Protein AF-A0A0C9XJN8-F1 (afdb_monomer_lite)

InterPro domains:
  IPR016903 Nucleolar complex-associated p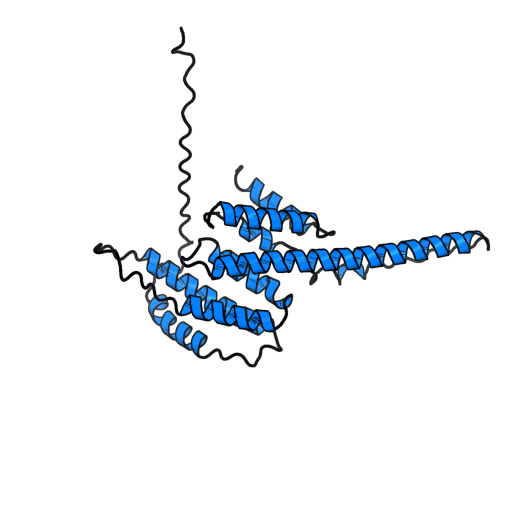rotein 3 [PTHR14428] (3-234)

pLDDT: mean 72.17, std 17.07, range [35.62, 90.81]

Organism: NCBI:txid765257

Secondary structure (DSSP, 8-state):
--TTHHHHHHHHHHHS-SSSHHHHHHHHHHHHHHHHTTT---SGGGGGGG---SSSHHHHHS------------TTHHHHHHHHHHHHHHHHHHHHHHHHHHHHHHHHHHHHHHHHHHT-SS--TTHHHHHHHHHHHGGGS-HHHHHHHHHHHHHHHH------SS-------HHHHHHHHHHHHHHHHHHHHHHHH-TT-TT---HHHHHHHHHHHHHHHT-GGGGSPP-----------PPPPGGG--

Foldseek 3Di:
DVPVVVLVVLLVQQLPDPQLPSVLVLLVVVLVVCVVVVLQDPDSLLSNLNHPQDPPVVVVVPPPDDDDDDDDDDPVVVVVVVVVVVVVVVVVVVSVVSSNVSSVSSVVSLVVSLVCQLPDPDNHPCVLSSLVSCLSCVLVDDPVVLVVLLVSLLVLLPPDPPPPDDDPDPPPPVLVVLVSLVSNVSSLVSNVSSCVSDVPNVPDDCPSSVVSVVVSVVVVVPDPCNPPDRDPPDDPPPPPPDPDDPPVVD

Sequence (250 aa):
MSSDLCPNTLISIPRNDLTGIPSLEIVQLLNRMIEERHFQVHEVLTCLLHLQLKSESDVRASDTRVDRAEKPKSHSQGKAANRQKEIREAEAEVEKEERTRTHTETLKLLFVLYFRILNNPHPTPLLPAALRGISKFAHLVGVDFFKDLMQVLRGLIVRESTDEDDHESPDWDTAGIVADILIRLLCVVTAFELLLGQGEASNIDLSDFVNHLYAIILPISLMPQINDPPPTKFTSNHQISKPESIADML

Radius of gyration: 25.68 Å; chains: 1; bounding box: 66×39×87 Å

Structure (mmCIF, N/CA/C/O backbone):
data_AF-A0A0C9XJN8-F1
#
_entry.id   AF-A0A0C9XJN8-F1
#
loop_
_atom_site.group_PDB
_atom_site.id
_atom_site.type_symbol
_atom_site.label_atom_id
_atom_site.label_alt_id
_atom_site.label_comp_id
_atom_site.label_asym_id
_atom_site.label_entity_id
_atom_site.label_seq_id
_atom_site.pdbx_PDB_ins_code
_atom_site.Cartn_x
_atom_site.Cartn_y
_atom_site.Cartn_z
_atom_site.occupancy
_atom_site.B_iso_or_equiv
_atom_site.auth_seq_id
_atom_site.auth_comp_id
_atom_site.auth_asym_id
_atom_site.auth_atom_id
_atom_site.pdbx_PDB_model_num
ATOM 1 N N . MET A 1 1 ? -12.460 24.109 -10.620 1.00 38.97 1 MET A N 1
ATOM 2 C CA . MET A 1 1 ? -12.755 24.391 -9.196 1.00 38.97 1 MET A CA 1
ATOM 3 C C . MET A 1 1 ? -13.641 23.337 -8.529 1.00 38.97 1 MET A C 1
ATOM 5 O O . MET A 1 1 ? -13.480 23.135 -7.339 1.00 38.97 1 MET A O 1
ATOM 9 N N . SER A 1 2 ? -14.515 22.617 -9.247 1.00 45.12 2 SER A N 1
ATOM 10 C CA . SER A 1 2 ? -15.330 21.535 -8.649 1.00 45.12 2 SER A CA 1
ATOM 11 C C . SER A 1 2 ? -14.616 20.176 -8.532 1.00 45.12 2 SER A C 1
ATOM 13 O O . SER A 1 2 ? -15.045 19.336 -7.747 1.00 45.12 2 SER A O 1
ATOM 15 N N . SER A 1 3 ? -13.531 19.954 -9.289 1.00 58.22 3 SER A N 1
ATOM 16 C CA . SER A 1 3 ? -12.836 18.654 -9.340 1.00 58.22 3 SER A CA 1
ATOM 17 C C . SER A 1 3 ? -12.068 18.326 -8.057 1.00 58.22 3 SER A C 1
ATOM 19 O O . SER A 1 3 ? -12.026 17.167 -7.667 1.00 58.22 3 SER A O 1
ATOM 21 N N . ASP A 1 4 ? -11.521 19.334 -7.368 1.00 60.84 4 ASP A N 1
ATOM 22 C CA . ASP A 1 4 ? -10.695 19.132 -6.166 1.00 60.84 4 ASP A CA 1
ATOM 23 C C . ASP A 1 4 ? -11.534 18.958 -4.894 1.00 60.84 4 ASP A C 1
ATOM 25 O O . ASP A 1 4 ? -11.040 18.498 -3.867 1.00 60.84 4 ASP A O 1
ATOM 29 N N . LEU A 1 5 ? -12.822 19.312 -4.934 1.00 68.50 5 LEU A N 1
ATOM 30 C CA . LEU A 1 5 ? -13.696 19.225 -3.766 1.00 68.50 5 LEU A CA 1
ATOM 31 C C . LEU A 1 5 ? -13.970 17.762 -3.387 1.00 68.50 5 LEU A C 1
ATOM 33 O O . LEU A 1 5 ? -13.891 17.404 -2.217 1.00 68.50 5 LEU A O 1
ATOM 37 N N . CYS A 1 6 ? -14.211 16.907 -4.384 1.00 68.94 6 CYS A N 1
ATOM 38 C CA . CYS A 1 6 ? -14.502 15.486 -4.191 1.00 68.94 6 CYS A CA 1
ATOM 39 C C . CYS A 1 6 ? -13.348 14.703 -3.525 1.00 68.94 6 CYS A C 1
ATOM 41 O O . CYS A 1 6 ? -13.601 14.062 -2.503 1.00 68.94 6 CYS A O 1
ATOM 43 N N . PRO A 1 7 ? -12.090 14.756 -4.016 1.00 71.44 7 PRO A N 1
ATOM 44 C CA . PRO A 1 7 ? -10.976 14.075 -3.361 1.00 71.44 7 PRO A CA 1
ATOM 45 C C . PRO A 1 7 ? -10.697 14.647 -1.968 1.00 71.44 7 PRO A C 1
ATOM 47 O O . PRO A 1 7 ? -10.453 13.881 -1.043 1.00 71.44 7 PRO A O 1
ATOM 50 N N . ASN A 1 8 ? -10.824 15.961 -1.758 1.00 75.50 8 ASN A N 1
ATOM 51 C CA . ASN A 1 8 ? -10.638 16.552 -0.428 1.00 75.50 8 ASN A CA 1
ATOM 52 C C . ASN A 1 8 ? -11.696 16.086 0.587 1.00 75.50 8 ASN A C 1
ATOM 54 O O . ASN A 1 8 ? -11.361 15.834 1.746 1.00 75.50 8 ASN A O 1
ATOM 58 N N . THR A 1 9 ? -12.955 15.925 0.169 1.00 79.00 9 THR A N 1
ATOM 59 C CA . THR A 1 9 ? -13.998 15.324 1.014 1.00 79.00 9 THR A CA 1
ATOM 60 C C . THR A 1 9 ? -13.727 13.841 1.267 1.00 79.00 9 THR A C 1
ATOM 62 O O . THR A 1 9 ? -13.861 13.380 2.396 1.00 79.00 9 THR A O 1
ATOM 65 N N . LEU A 1 10 ? -13.284 13.093 0.255 1.00 78.75 10 LEU A N 1
ATOM 66 C CA . LEU A 1 10 ? -12.955 11.676 0.416 1.00 78.75 10 LEU A CA 1
ATOM 67 C C . LEU A 1 10 ? -11.747 11.455 1.343 1.00 78.75 10 LEU A C 1
ATOM 69 O O . LEU A 1 10 ? -11.682 10.444 2.030 1.00 78.75 10 LEU A O 1
ATOM 73 N N . ILE A 1 11 ? -10.821 12.415 1.408 1.00 82.25 11 ILE A N 1
ATOM 74 C CA . ILE A 1 11 ? -9.675 12.422 2.327 1.00 82.25 11 ILE A CA 1
ATOM 75 C C . ILE A 1 11 ? -10.088 12.793 3.759 1.00 82.25 11 ILE A C 1
ATOM 77 O O . ILE A 1 11 ? -9.501 12.290 4.720 1.00 82.25 11 ILE A O 1
ATOM 81 N N . SER A 1 12 ? -11.068 13.683 3.941 1.00 80.25 12 SER A N 1
ATOM 82 C CA . SER A 1 12 ? -11.441 14.174 5.274 1.00 80.25 12 SER A CA 1
ATOM 83 C C . SER A 1 12 ? -12.172 13.130 6.122 1.00 80.25 12 SER A C 1
ATOM 85 O O . SER A 1 12 ? -12.040 13.155 7.346 1.00 80.25 12 SER A O 1
ATOM 87 N N . ILE A 1 13 ? -12.883 12.193 5.489 1.00 81.25 13 ILE A N 1
ATOM 88 C CA . ILE A 1 13 ? -13.596 11.103 6.169 1.00 81.25 13 ILE A CA 1
ATOM 89 C C . ILE A 1 13 ? -12.622 10.169 6.920 1.00 81.25 13 ILE A C 1
ATOM 91 O O . ILE A 1 13 ? -12.707 10.116 8.147 1.00 81.25 13 ILE A O 1
ATOM 95 N N . PRO A 1 14 ? -11.645 9.504 6.266 1.00 77.75 14 PRO A N 1
ATOM 96 C CA . PRO A 1 14 ? -10.699 8.619 6.949 1.00 77.75 14 PRO A CA 1
ATOM 97 C C . PRO A 1 14 ? -9.755 9.358 7.911 1.00 77.75 14 PRO A C 1
ATOM 99 O O . PRO A 1 14 ? -9.239 8.748 8.843 1.00 77.75 14 PRO A O 1
ATOM 102 N N . ARG A 1 15 ? -9.541 10.673 7.736 1.00 80.06 15 ARG A N 1
ATOM 103 C CA . ARG A 1 15 ? -8.762 11.488 8.689 1.00 80.06 15 ARG A CA 1
ATOM 104 C C . ARG A 1 15 ? -9.459 11.700 10.027 1.00 80.06 15 ARG A C 1
ATOM 106 O O . ARG A 1 15 ? -8.780 11.888 11.028 1.00 80.06 15 ARG A O 1
ATOM 113 N N . ASN A 1 16 ? -10.784 11.748 10.042 1.00 78.88 16 ASN A N 1
ATOM 114 C CA . ASN A 1 16 ? -11.554 12.046 11.249 1.00 78.88 16 ASN A CA 1
ATOM 115 C C . ASN A 1 16 ? -12.232 10.798 11.828 1.00 78.88 16 ASN A C 1
ATOM 117 O O . ASN A 1 16 ? -13.010 10.904 12.775 1.00 78.88 16 ASN A O 1
ATOM 121 N N . ASP A 1 17 ? -11.958 9.623 11.260 1.00 79.75 17 ASP A N 1
ATOM 122 C CA . ASP A 1 17 ? -12.597 8.383 11.666 1.00 79.75 17 ASP A CA 1
ATOM 123 C C . ASP A 1 17 ? -11.974 7.816 12.949 1.00 79.75 17 ASP A C 1
ATOM 125 O O . ASP A 1 17 ? -10.883 7.245 12.963 1.00 79.75 17 ASP A O 1
ATOM 129 N N . LEU A 1 18 ? -12.710 7.970 14.050 1.00 70.19 18 LEU A N 1
ATOM 130 C CA . LEU A 1 18 ? -12.353 7.427 15.360 1.00 70.19 18 LEU A CA 1
ATOM 131 C C . LEU A 1 18 ? -12.801 5.969 15.542 1.00 70.19 18 LEU A C 1
ATOM 133 O O . LEU A 1 18 ? -12.270 5.283 16.413 1.00 70.19 18 LEU A O 1
ATOM 137 N N . THR A 1 19 ? -13.755 5.500 14.738 1.00 75.56 19 THR A N 1
ATOM 138 C CA . THR A 1 19 ? -14.408 4.186 14.883 1.00 75.56 19 THR A CA 1
ATO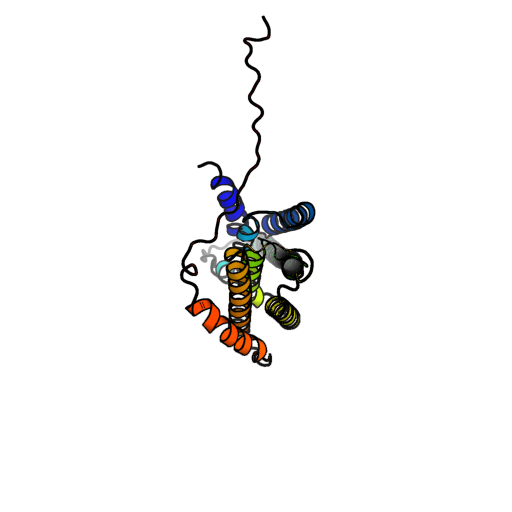M 139 C C . THR A 1 19 ? -13.783 3.116 13.989 1.00 75.56 19 THR A C 1
ATOM 141 O O . THR A 1 19 ? -13.745 1.943 14.349 1.00 75.56 19 THR A O 1
ATOM 144 N N . GLY A 1 20 ? -13.261 3.519 12.829 1.00 80.94 20 GLY A N 1
ATOM 145 C CA . GLY A 1 20 ? -12.705 2.644 11.798 1.00 80.94 20 GLY A CA 1
ATOM 146 C C . GLY A 1 20 ? -13.740 2.083 10.815 1.00 80.94 20 GLY A C 1
ATOM 147 O O . GLY A 1 20 ? -13.341 1.495 9.810 1.00 80.94 20 GLY A O 1
ATOM 148 N N . ILE A 1 21 ? -15.044 2.253 11.073 1.00 84.25 21 ILE A N 1
ATOM 149 C CA . ILE A 1 21 ? -16.129 1.697 10.245 1.00 84.25 21 ILE A CA 1
ATOM 150 C C . ILE A 1 21 ? -16.247 2.445 8.901 1.00 84.25 21 ILE A C 1
ATOM 152 O O . ILE A 1 21 ? -16.131 1.787 7.866 1.00 84.25 21 ILE A O 1
ATOM 156 N N . PRO A 1 22 ? -16.373 3.792 8.860 1.00 86.19 22 PRO A N 1
ATOM 157 C CA . PRO A 1 22 ? -16.336 4.542 7.601 1.00 86.19 22 PRO A CA 1
ATOM 158 C C . PRO A 1 22 ? -15.079 4.261 6.772 1.00 86.19 22 PRO A C 1
ATOM 160 O O . PRO A 1 22 ? -15.143 4.138 5.551 1.00 86.19 22 PRO A O 1
ATOM 163 N N . SER A 1 23 ? -13.926 4.132 7.434 1.00 87.69 23 SER A N 1
ATOM 164 C CA . SER A 1 23 ? -12.663 3.795 6.776 1.00 87.69 23 SER A CA 1
ATOM 165 C C . SER A 1 23 ? -12.699 2.418 6.114 1.00 87.69 23 SER A C 1
ATOM 167 O O . SER A 1 23 ? -12.215 2.274 4.991 1.00 87.69 23 SER A O 1
ATOM 169 N N . LEU A 1 24 ? -13.279 1.417 6.785 1.00 88.50 24 LEU A N 1
ATOM 170 C CA . LEU A 1 24 ? -13.438 0.070 6.238 1.00 88.50 24 LEU A CA 1
ATOM 171 C C . LEU A 1 24 ? -14.355 0.075 5.008 1.00 88.50 24 LEU A C 1
ATOM 173 O O . LEU A 1 24 ? -13.993 -0.501 3.983 1.00 88.50 24 LEU A O 1
ATOM 177 N N . GLU A 1 25 ? -15.497 0.761 5.075 1.00 88.88 25 GLU A N 1
ATOM 178 C CA . GLU A 1 25 ? -16.437 0.861 3.949 1.00 88.88 25 GLU A CA 1
ATOM 179 C C . GLU A 1 25 ? -15.804 1.543 2.731 1.00 88.88 25 GLU A C 1
ATOM 181 O O . GLU A 1 25 ? -15.942 1.062 1.604 1.00 88.88 25 GLU A O 1
ATOM 186 N N . ILE A 1 26 ? -15.048 2.627 2.948 1.00 88.25 26 ILE A N 1
ATOM 187 C CA . ILE A 1 26 ? -14.305 3.305 1.878 1.00 88.25 26 ILE A CA 1
ATOM 188 C C . ILE A 1 26 ? -13.306 2.341 1.238 1.00 88.25 26 ILE A C 1
ATOM 190 O O . ILE A 1 26 ? -13.258 2.233 0.015 1.00 88.25 26 ILE A O 1
ATOM 194 N N . VAL A 1 27 ? -12.522 1.618 2.037 1.00 90.69 27 VAL A N 1
ATOM 195 C CA . VAL A 1 27 ? -11.520 0.672 1.522 1.00 90.69 27 VAL A CA 1
ATOM 196 C C . VAL A 1 27 ? -12.185 -0.459 0.734 1.00 90.69 27 VAL A C 1
ATOM 198 O O . VAL A 1 27 ? -11.724 -0.790 -0.356 1.00 90.69 27 VAL A O 1
ATOM 201 N N . GLN A 1 28 ? -13.300 -1.008 1.221 1.00 90.69 28 GLN A N 1
ATOM 202 C CA . GLN A 1 28 ? -14.073 -2.029 0.506 1.00 90.69 28 GLN A CA 1
ATOM 203 C C . GLN A 1 28 ? -14.610 -1.513 -0.835 1.00 90.69 28 GLN A C 1
ATOM 205 O O . GLN A 1 28 ? -14.477 -2.189 -1.860 1.00 90.69 28 GLN A O 1
ATOM 210 N N . LEU A 1 29 ? -15.181 -0.306 -0.848 1.00 89.88 29 LEU A N 1
ATOM 211 C CA . LEU A 1 29 ? -15.700 0.318 -2.062 1.00 89.88 29 LEU A CA 1
ATOM 212 C C . LEU A 1 29 ? -14.583 0.585 -3.076 1.00 89.88 29 LEU A C 1
ATOM 214 O O . LEU A 1 29 ? -14.751 0.306 -4.263 1.00 89.88 29 LEU A O 1
ATOM 218 N N . LEU A 1 30 ? -13.437 1.091 -2.617 1.00 88.06 30 LEU A N 1
ATOM 219 C CA . LEU A 1 30 ? -12.288 1.358 -3.476 1.00 88.06 30 LEU A CA 1
ATOM 220 C C . LEU A 1 30 ? -11.694 0.073 -4.046 1.00 88.06 30 LEU A C 1
ATOM 222 O O . LEU A 1 30 ? -11.427 0.035 -5.245 1.00 88.06 30 LEU A O 1
ATOM 226 N N . ASN A 1 31 ? -11.561 -0.984 -3.241 1.00 89.06 31 ASN A N 1
ATOM 227 C CA . ASN A 1 31 ? -11.122 -2.294 -3.723 1.00 89.06 31 ASN A CA 1
ATOM 228 C C . ASN A 1 31 ? -12.005 -2.774 -4.876 1.00 89.06 31 ASN A C 1
ATOM 230 O O . ASN A 1 31 ? -11.502 -3.075 -5.958 1.00 89.06 31 ASN A O 1
ATOM 234 N N . ARG A 1 32 ? -13.326 -2.752 -4.673 1.00 89.94 32 ARG A N 1
ATOM 235 C CA . ARG A 1 32 ? -14.296 -3.149 -5.695 1.00 89.94 32 ARG A CA 1
ATOM 236 C C . ARG A 1 32 ? -14.199 -2.281 -6.950 1.00 89.94 32 ARG A C 1
ATOM 238 O O . ARG A 1 32 ? -14.121 -2.807 -8.054 1.00 89.94 32 ARG A O 1
ATOM 245 N N . MET A 1 33 ? -14.164 -0.960 -6.791 1.00 88.56 33 MET A N 1
ATOM 246 C CA . MET A 1 33 ? -14.109 -0.021 -7.912 1.00 88.56 33 MET A CA 1
ATOM 247 C C . MET A 1 33 ? -12.830 -0.187 -8.743 1.00 88.56 33 MET A C 1
ATOM 249 O O . MET A 1 33 ? -12.879 -0.138 -9.969 1.00 88.56 33 MET A O 1
ATOM 253 N N . ILE A 1 34 ? -11.678 -0.366 -8.096 1.00 87.56 34 ILE A N 1
ATOM 254 C CA . ILE A 1 34 ? -10.390 -0.513 -8.785 1.00 87.56 34 ILE A CA 1
ATOM 255 C C . ILE A 1 34 ? -10.350 -1.822 -9.576 1.00 87.56 34 ILE A C 1
ATOM 257 O O . ILE A 1 34 ? -9.851 -1.834 -10.703 1.00 87.56 34 ILE A O 1
ATOM 261 N N . GLU A 1 35 ? -10.908 -2.896 -9.017 1.00 85.25 35 GLU A N 1
ATOM 262 C CA . GLU A 1 35 ? -11.047 -4.182 -9.702 1.00 85.25 35 GLU A CA 1
ATOM 263 C C . GLU A 1 35 ? -11.989 -4.084 -10.911 1.00 85.25 35 GLU A C 1
ATOM 265 O O . GLU A 1 35 ? -11.606 -4.466 -12.016 1.00 85.25 35 GLU A O 1
ATOM 270 N N . GLU A 1 36 ? -13.185 -3.513 -10.733 1.00 87.88 36 GLU A N 1
ATOM 271 C CA . GLU A 1 36 ? -14.188 -3.354 -11.800 1.00 87.88 36 GLU A CA 1
ATOM 272 C C . GLU A 1 36 ? -13.700 -2.454 -12.944 1.00 87.88 36 GLU A C 1
ATOM 274 O O . GLU A 1 36 ? -14.100 -2.620 -14.094 1.00 87.88 36 GLU A O 1
ATOM 279 N N . ARG A 1 37 ? -12.823 -1.493 -12.644 1.00 84.88 37 ARG A N 1
ATOM 280 C CA . ARG A 1 37 ? -12.241 -0.574 -13.632 1.00 84.88 37 ARG A CA 1
ATOM 281 C C . ARG A 1 37 ? -10.891 -1.040 -14.163 1.00 84.88 37 ARG A C 1
ATOM 283 O O . ARG A 1 37 ? -10.200 -0.246 -14.796 1.00 84.88 37 ARG A O 1
ATOM 290 N N . HIS A 1 38 ? -10.501 -2.289 -13.905 1.00 83.25 38 HIS A N 1
ATOM 291 C CA . HIS A 1 38 ? -9.239 -2.870 -14.367 1.00 83.25 38 HIS A CA 1
ATOM 292 C C . HIS A 1 38 ? -8.027 -1.968 -14.081 1.00 83.25 38 HIS A C 1
ATOM 294 O O . HIS A 1 38 ? -7.155 -1.790 -14.928 1.00 83.25 38 HIS A O 1
ATOM 300 N N . PHE A 1 39 ? -7.977 -1.369 -12.887 1.00 83.69 39 PHE A N 1
ATOM 301 C CA . PHE A 1 39 ? -6.895 -0.478 -12.447 1.00 83.69 39 PHE A CA 1
ATOM 302 C C . PHE A 1 39 ? -6.737 0.824 -13.261 1.00 83.69 39 PHE A C 1
ATOM 304 O O . PHE A 1 39 ? -5.781 1.570 -13.043 1.00 83.69 39 PHE A O 1
ATOM 311 N N . GLN A 1 40 ? -7.690 1.156 -14.141 1.00 79.50 40 GLN A N 1
ATOM 312 C CA . GLN A 1 40 ? -7.736 2.410 -14.904 1.00 79.50 40 GLN A CA 1
ATOM 313 C C . GLN A 1 40 ? -8.450 3.516 -14.116 1.00 79.50 40 GLN A C 1
ATOM 315 O O . GLN A 1 40 ? -9.484 4.051 -14.524 1.00 79.50 40 GLN A O 1
ATOM 320 N N . VAL A 1 41 ? -7.913 3.839 -12.941 1.00 78.69 41 VAL A N 1
ATOM 321 C CA . VAL A 1 41 ? -8.449 4.879 -12.055 1.00 78.69 41 VAL A CA 1
ATOM 322 C C . VAL A 1 41 ? -7.339 5.877 -11.732 1.00 78.69 41 VAL A C 1
ATOM 324 O O . VAL A 1 41 ? -6.193 5.484 -11.536 1.00 78.69 41 VAL A O 1
ATOM 327 N N . HIS A 1 42 ? -7.669 7.168 -11.674 1.00 69.94 42 HIS A N 1
ATOM 328 C CA . HIS A 1 42 ? -6.715 8.227 -11.340 1.00 69.94 42 HIS A CA 1
ATOM 329 C C . HIS A 1 42 ? -6.832 8.640 -9.867 1.00 69.94 42 HIS A C 1
ATOM 331 O O . HIS A 1 42 ? -7.935 8.905 -9.402 1.00 69.94 42 HIS A O 1
ATOM 337 N N . GLU A 1 43 ? -5.705 8.719 -9.152 1.00 68.00 43 GLU A N 1
ATOM 338 C CA . GLU A 1 43 ? -5.516 9.350 -7.824 1.00 68.00 43 GLU A CA 1
ATOM 339 C C . GLU A 1 43 ? -6.404 8.936 -6.639 1.00 68.00 43 GLU A C 1
ATOM 341 O O . GLU A 1 43 ? -6.143 9.366 -5.515 1.00 68.00 43 GLU A O 1
ATOM 346 N N . VAL A 1 44 ? -7.399 8.065 -6.805 1.00 76.44 44 VAL A N 1
ATOM 347 C CA . VAL A 1 44 ? -8.288 7.710 -5.685 1.00 76.44 44 VAL A CA 1
ATOM 348 C C . VAL A 1 44 ? -7.546 6.924 -4.591 1.00 76.44 44 VAL A C 1
ATOM 350 O O . VAL A 1 44 ? -7.867 7.055 -3.410 1.00 76.44 44 VAL A O 1
ATOM 353 N N . LEU A 1 45 ? -6.480 6.195 -4.951 1.00 80.94 45 LEU A N 1
ATOM 354 C CA . LEU A 1 45 ? -5.619 5.492 -3.990 1.00 80.94 45 LEU A CA 1
ATOM 355 C C . LEU A 1 45 ? -4.959 6.433 -2.973 1.00 80.94 45 LEU A C 1
ATOM 357 O O . LEU A 1 45 ? -4.708 6.027 -1.842 1.00 80.94 45 LEU A O 1
ATOM 361 N N . THR A 1 46 ? -4.697 7.690 -3.345 1.00 80.25 46 THR A N 1
ATOM 362 C CA . THR A 1 46 ? -4.056 8.680 -2.467 1.00 80.25 46 THR A CA 1
ATOM 363 C C . THR A 1 46 ? -4.896 8.941 -1.213 1.00 80.25 46 THR A C 1
ATOM 365 O O . THR A 1 46 ? -4.348 9.227 -0.151 1.00 80.25 46 THR A O 1
ATOM 368 N N . CYS A 1 47 ? -6.218 8.746 -1.284 1.00 82.44 47 CYS A N 1
ATOM 369 C CA . CYS A 1 47 ? -7.106 8.868 -0.128 1.00 82.44 47 CYS A CA 1
ATOM 370 C C . CYS A 1 47 ? -6.789 7.831 0.962 1.00 82.44 47 CYS A C 1
ATOM 372 O O . CYS A 1 47 ? -6.852 8.149 2.150 1.00 82.44 47 CYS A O 1
ATOM 374 N N . LEU A 1 48 ? -6.363 6.622 0.573 1.00 84.81 48 LEU A N 1
ATOM 375 C CA . LEU A 1 48 ? -5.984 5.555 1.506 1.00 84.81 48 LEU A CA 1
ATOM 376 C C . LEU A 1 48 ? -4.744 5.921 2.330 1.00 84.81 48 LEU A C 1
ATOM 378 O O . LEU A 1 48 ? -4.585 5.445 3.452 1.00 84.81 48 LEU A O 1
ATOM 382 N N . LEU A 1 49 ? -3.897 6.830 1.835 1.00 83.44 49 LEU A N 1
ATOM 383 C CA . LEU A 1 49 ? -2.748 7.334 2.587 1.00 83.44 49 LEU A CA 1
ATOM 384 C C . LEU A 1 49 ? -3.160 8.151 3.812 1.00 83.44 49 LEU A C 1
ATOM 386 O O . LEU A 1 49 ? -2.303 8.467 4.627 1.00 83.44 49 LEU A O 1
ATOM 390 N N . HIS A 1 50 ? -4.429 8.520 3.977 1.00 82.50 50 HIS A N 1
ATOM 391 C CA . HIS A 1 50 ? -4.893 9.329 5.103 1.00 82.50 50 HIS A CA 1
ATOM 392 C C . HIS A 1 50 ? -5.594 8.538 6.211 1.00 82.50 50 HIS A C 1
ATOM 394 O O . HIS A 1 50 ? -6.035 9.140 7.188 1.00 82.50 50 HIS A O 1
ATOM 400 N N . LEU A 1 51 ? -5.636 7.210 6.094 1.00 82.25 51 LEU A N 1
ATOM 401 C CA . LEU A 1 51 ? -6.142 6.323 7.137 1.00 82.25 51 LEU A CA 1
ATOM 402 C C . LEU A 1 51 ? -5.295 6.430 8.417 1.00 82.25 51 LEU A C 1
ATOM 404 O O . LEU A 1 51 ? -4.065 6.323 8.370 1.00 82.25 51 LEU A O 1
ATOM 408 N N . GLN A 1 52 ? -5.958 6.607 9.563 1.00 76.25 52 GLN A N 1
ATOM 409 C CA . GLN A 1 52 ? -5.336 6.611 10.892 1.00 76.25 52 GLN A CA 1
ATOM 410 C C . GLN A 1 52 ? -5.375 5.210 11.513 1.00 76.25 52 GLN A C 1
ATOM 412 O O . GLN A 1 52 ? -6.204 4.894 12.366 1.00 76.25 52 GLN A O 1
ATOM 417 N N . LEU A 1 53 ? -4.467 4.340 11.074 1.00 70.81 53 LEU A N 1
ATOM 418 C CA . LEU A 1 53 ? -4.376 2.969 11.573 1.00 70.81 53 LEU A CA 1
ATOM 419 C C . LEU A 1 53 ? -3.369 2.900 12.732 1.00 70.81 53 LEU A C 1
ATOM 421 O O . LEU A 1 53 ? -2.166 2.923 12.518 1.00 70.81 53 LEU A O 1
ATOM 425 N N . LYS A 1 54 ? -3.905 2.851 13.960 1.00 62.28 54 LYS A N 1
ATOM 426 C CA . LYS A 1 54 ? -3.329 2.426 15.261 1.00 62.28 54 LYS A CA 1
ATOM 427 C C . LYS A 1 54 ? -1.922 2.894 15.709 1.00 62.28 54 LYS A C 1
ATOM 429 O O . LYS A 1 54 ? -1.567 2.581 16.839 1.00 62.28 54 LYS A O 1
ATOM 434 N N . SER A 1 55 ? -1.157 3.683 14.955 1.00 50.94 55 SER A N 1
ATOM 435 C CA . SER A 1 55 ? 0.099 4.287 15.449 1.00 50.94 55 SER A CA 1
ATOM 436 C C . SER A 1 55 ? -0.079 5.674 16.088 1.00 50.94 55 SER A C 1
ATOM 438 O O . SER A 1 55 ? 0.792 6.116 16.828 1.00 50.94 55 SER A O 1
ATOM 440 N N . GLU A 1 56 ? -1.228 6.335 15.901 1.00 44.34 56 GLU A N 1
ATOM 441 C CA . GLU A 1 56 ? -1.493 7.687 16.441 1.00 44.34 56 GLU A CA 1
ATOM 442 C C . GLU A 1 56 ? -2.533 7.727 17.579 1.00 44.34 56 GLU A C 1
ATOM 444 O O . GLU A 1 56 ? -2.602 8.691 18.343 1.00 44.34 56 GLU A O 1
ATOM 449 N N . SER A 1 57 ? -3.367 6.691 17.717 1.00 44.53 57 SER A N 1
ATOM 450 C CA . SER A 1 57 ? -4.553 6.741 18.586 1.00 44.53 57 SER A CA 1
ATOM 451 C C . SER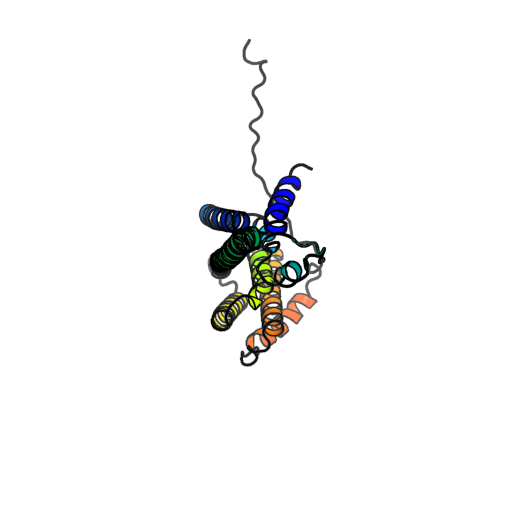 A 1 57 ? -4.311 6.322 20.038 1.00 44.53 57 SER A C 1
ATOM 453 O O . SER A 1 57 ? -5.097 6.701 20.903 1.00 44.53 57 SER A O 1
ATOM 455 N N . ASP A 1 58 ? -3.250 5.561 20.325 1.00 43.59 58 ASP A N 1
ATOM 456 C CA . ASP A 1 58 ? -2.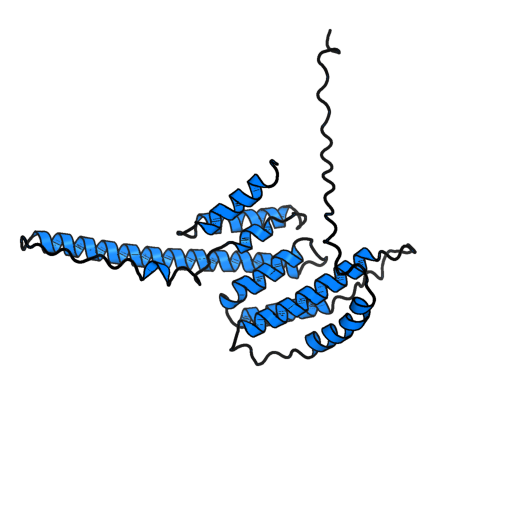970 5.094 21.696 1.00 43.59 58 ASP A CA 1
ATOM 457 C C . ASP A 1 58 ? -2.450 6.236 22.591 1.00 4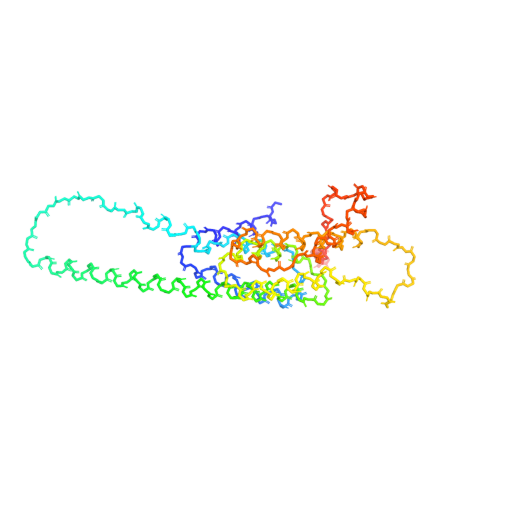3.59 58 ASP A C 1
ATOM 459 O O . ASP A 1 58 ? -2.680 6.255 23.797 1.00 43.59 58 ASP A O 1
ATOM 463 N N . VAL A 1 59 ? -1.848 7.267 21.983 1.00 42.69 59 VAL A N 1
ATOM 464 C CA . VAL A 1 59 ? -1.362 8.466 22.686 1.00 42.69 59 VAL A CA 1
ATOM 465 C C . VAL A 1 59 ? -2.515 9.389 23.099 1.00 42.69 59 VAL A C 1
ATOM 467 O O . VAL A 1 59 ? -2.460 10.015 24.151 1.00 42.69 59 VAL A O 1
ATOM 470 N N . ARG A 1 60 ? -3.602 9.460 22.317 1.00 42.41 60 ARG A N 1
ATOM 471 C CA . ARG A 1 60 ? -4.723 10.382 22.595 1.00 42.41 60 ARG A CA 1
ATOM 472 C C . ARG A 1 60 ? -5.776 9.834 23.555 1.00 42.41 60 ARG A C 1
ATOM 474 O O . ARG A 1 60 ? -6.457 10.624 24.201 1.00 42.41 60 ARG A O 1
ATOM 481 N N . ALA A 1 61 ? -5.913 8.515 23.678 1.00 39.19 61 ALA A N 1
ATOM 482 C CA . ALA A 1 61 ? -6.868 7.917 24.612 1.00 39.19 61 ALA A CA 1
ATOM 483 C C . ALA A 1 61 ? -6.388 7.964 26.078 1.00 39.19 61 ALA A C 1
ATOM 485 O O . ALA A 1 61 ? -7.202 7.840 26.993 1.00 39.19 61 ALA A O 1
ATOM 486 N N . SER A 1 62 ? -5.084 8.161 26.312 1.00 40.34 62 SER A N 1
ATOM 487 C CA . SER A 1 62 ? -4.494 8.077 27.653 1.00 40.34 62 SER A CA 1
ATOM 488 C C . SER A 1 62 ? -4.575 9.369 28.486 1.00 40.34 62 SER A C 1
ATOM 490 O O . SER A 1 62 ? -4.370 9.294 29.699 1.00 40.34 62 SER A O 1
ATOM 492 N N . ASP A 1 63 ? -4.890 10.531 27.895 1.00 40.19 63 ASP A N 1
ATOM 493 C CA . ASP A 1 63 ? -4.723 11.834 28.575 1.00 40.19 63 ASP A CA 1
ATOM 494 C C . ASP A 1 63 ? -6.004 12.537 29.050 1.00 40.19 63 ASP A C 1
ATOM 496 O O . ASP A 1 63 ? -5.925 13.525 29.779 1.00 40.19 63 ASP A O 1
ATOM 500 N N . THR A 1 64 ? -7.204 12.018 28.781 1.00 40.75 64 THR A N 1
ATOM 501 C CA . THR A 1 64 ? -8.422 12.529 29.444 1.00 40.75 64 THR A CA 1
ATOM 502 C C . THR A 1 64 ? -8.617 11.887 30.820 1.00 40.75 64 THR A C 1
ATOM 504 O O . THR A 1 64 ? -9.596 11.188 31.082 1.00 40.75 64 THR A O 1
ATOM 507 N N . ARG A 1 65 ? -7.663 12.127 31.730 1.00 41.03 65 ARG A N 1
ATOM 508 C CA . ARG A 1 65 ? -7.847 11.896 33.169 1.00 41.03 65 ARG A CA 1
ATOM 509 C C . ARG A 1 65 ? -8.851 12.917 33.700 1.00 41.03 65 ARG A C 1
ATOM 511 O O . ARG A 1 65 ? -8.604 14.116 33.701 1.00 41.03 65 ARG A O 1
ATOM 518 N N . VAL A 1 66 ? -9.998 12.410 34.136 1.00 42.72 66 VAL A N 1
ATOM 519 C CA . VAL A 1 66 ? -11.074 13.169 34.778 1.00 42.72 66 VAL A CA 1
ATOM 520 C C . VAL A 1 66 ? -10.551 13.808 36.067 1.00 42.72 66 VAL A C 1
ATOM 522 O O . VAL A 1 66 ? -10.149 13.097 36.991 1.00 42.72 66 VAL A O 1
ATOM 525 N N . ASP A 1 67 ? -10.577 15.141 36.123 1.00 40.94 67 ASP A N 1
ATOM 526 C CA . ASP A 1 67 ? -10.278 15.911 37.327 1.00 40.94 67 ASP A CA 1
ATOM 527 C C . ASP A 1 67 ? -11.260 15.561 38.454 1.00 40.94 67 ASP A C 1
ATOM 529 O O . ASP A 1 67 ? -12.485 15.521 38.297 1.00 40.94 67 ASP A O 1
ATOM 533 N N . ARG A 1 68 ? -10.681 15.263 39.615 1.00 46.78 68 ARG A N 1
ATOM 534 C CA . ARG A 1 68 ? -11.342 14.756 40.815 1.00 46.78 68 ARG A CA 1
ATOM 535 C C . ARG A 1 68 ? -12.071 15.890 41.539 1.00 46.78 68 ARG A C 1
ATOM 537 O O . ARG A 1 68 ? -11.444 16.673 42.244 1.00 46.78 68 ARG A O 1
ATOM 544 N N . ALA A 1 69 ? -13.399 15.926 41.447 1.00 42.53 69 ALA A N 1
ATOM 545 C CA . ALA A 1 69 ? -14.241 16.723 42.340 1.00 42.53 69 ALA A CA 1
ATOM 546 C C . ALA A 1 69 ? -14.936 15.808 43.363 1.00 42.53 69 ALA A C 1
ATOM 548 O O . ALA A 1 69 ? -15.862 15.064 43.045 1.00 42.53 69 ALA A O 1
ATOM 549 N N . GLU A 1 70 ? -14.462 15.846 44.608 1.00 51.78 70 GLU A N 1
ATOM 550 C CA . GLU A 1 70 ? -15.052 15.118 45.732 1.00 51.78 70 GLU A CA 1
ATOM 551 C C . GLU A 1 70 ? -16.383 15.747 46.169 1.00 51.78 70 GLU A C 1
ATOM 553 O O . GLU A 1 70 ? -16.462 16.963 46.351 1.00 51.78 70 GLU A O 1
ATOM 558 N N . LYS A 1 71 ? -17.407 14.916 46.425 1.00 44.78 71 LYS A N 1
ATOM 559 C CA . LYS A 1 71 ? -18.415 15.157 47.476 1.00 44.78 71 LYS A CA 1
ATOM 560 C C . LYS A 1 71 ? -19.153 13.862 47.872 1.00 44.78 71 LYS A C 1
ATOM 562 O O . LYS A 1 71 ? -19.400 13.016 47.015 1.00 44.78 71 LYS A O 1
ATOM 567 N N . PRO A 1 72 ? -19.507 13.694 49.162 1.00 60.84 72 PRO A N 1
ATOM 568 C CA . PRO A 1 72 ? -20.012 12.438 49.718 1.00 60.84 72 PRO A CA 1
ATOM 569 C C . PRO A 1 72 ? -21.539 12.340 49.588 1.00 60.84 72 PRO A C 1
ATOM 571 O O . PRO A 1 72 ? -22.194 13.379 49.680 1.00 60.84 72 PRO A O 1
ATOM 574 N N . LYS A 1 73 ? -22.105 11.122 49.450 1.00 46.47 73 LYS A N 1
ATOM 575 C CA . LYS A 1 73 ? -23.404 10.697 50.042 1.00 46.47 73 LYS A CA 1
ATOM 576 C C . LYS A 1 73 ? -23.836 9.262 49.657 1.00 46.47 73 LYS A C 1
ATOM 578 O O . LYS A 1 73 ? -23.739 8.857 48.510 1.00 46.47 73 LYS A O 1
ATOM 583 N N . SER A 1 74 ? -24.426 8.578 50.648 1.00 49.91 74 SER A N 1
ATOM 584 C CA . SER A 1 74 ? -25.304 7.389 50.586 1.00 49.91 74 SER A CA 1
ATOM 585 C C . SER A 1 74 ? -24.721 6.029 50.142 1.00 49.91 74 SER A C 1
ATOM 587 O O . SER A 1 74 ? -24.380 5.794 48.984 1.00 49.91 74 SER A O 1
ATOM 589 N N . HIS A 1 75 ? -24.746 5.059 51.068 1.00 55.81 75 HIS A N 1
ATOM 590 C CA . HIS A 1 75 ? -24.274 3.674 50.904 1.00 55.81 75 HIS A CA 1
ATOM 591 C C . HIS A 1 75 ? -25.077 2.837 49.874 1.00 55.81 75 HIS A C 1
ATOM 593 O O . HIS A 1 75 ? -24.634 1.750 49.491 1.00 55.81 75 HIS A O 1
ATOM 599 N N . SER A 1 76 ? -26.238 3.324 49.406 1.00 56.25 76 SER A N 1
ATOM 600 C CA . SER A 1 76 ? -27.063 2.675 48.369 1.00 56.25 76 SER A CA 1
ATOM 601 C C . SER A 1 76 ? -26.812 3.210 46.950 1.00 56.25 76 SER A C 1
ATOM 603 O O . SER A 1 76 ? -26.967 2.455 45.991 1.00 56.25 76 SER A O 1
ATOM 605 N N . GLN A 1 77 ? -26.346 4.458 46.798 1.00 55.06 77 GLN A N 1
ATOM 606 C CA . GLN A 1 77 ? -25.967 5.041 45.498 1.00 55.06 77 GLN A CA 1
ATOM 607 C C . GLN A 1 77 ? -24.608 4.533 45.001 1.00 55.06 77 GLN A C 1
ATOM 609 O O . GLN A 1 77 ? -24.424 4.362 43.798 1.00 55.06 77 GLN A O 1
ATOM 614 N N . GLY A 1 78 ? -23.690 4.194 45.914 1.00 59.69 78 GLY A N 1
ATOM 615 C CA . GLY A 1 78 ? -22.372 3.652 45.567 1.00 59.69 78 GLY A CA 1
ATOM 616 C C . GLY A 1 78 ? -22.427 2.329 44.794 1.00 59.69 78 GLY A C 1
ATOM 617 O O . GLY A 1 78 ? -21.638 2.134 43.881 1.00 59.69 78 GLY A O 1
ATOM 618 N N . LYS A 1 79 ? -23.395 1.442 45.079 1.00 61.88 79 LYS A N 1
ATOM 619 C CA . LYS A 1 79 ? -23.541 0.160 44.356 1.00 61.88 79 LYS A CA 1
ATOM 620 C C . LYS A 1 79 ? -24.085 0.334 42.936 1.00 61.88 79 LYS A C 1
ATOM 622 O O . LYS A 1 79 ? -23.703 -0.414 42.046 1.00 61.88 79 LYS A O 1
ATOM 627 N N . ALA A 1 80 ? -24.980 1.298 42.717 1.00 67.44 80 ALA A N 1
ATOM 628 C CA . ALA A 1 80 ? -25.470 1.628 41.378 1.00 67.44 80 ALA A CA 1
ATOM 629 C C . ALA A 1 80 ? -24.390 2.347 40.553 1.00 67.44 80 ALA A C 1
ATOM 631 O O . ALA A 1 80 ? -24.202 2.018 39.388 1.00 67.44 80 ALA A O 1
ATOM 632 N N . ALA A 1 81 ? -23.629 3.252 41.178 1.00 70.50 81 ALA A N 1
ATOM 633 C CA . ALA A 1 81 ? -22.495 3.918 40.545 1.00 70.50 81 ALA A CA 1
ATOM 634 C C . ALA A 1 81 ? -21.350 2.946 40.206 1.00 70.50 81 ALA A C 1
ATOM 636 O O . ALA A 1 81 ? -20.778 3.052 39.126 1.00 70.50 81 ALA A O 1
ATOM 637 N N . ASN A 1 82 ? -21.047 1.971 41.077 1.00 72.19 82 ASN A N 1
ATOM 638 C CA . ASN A 1 82 ? -20.024 0.960 40.792 1.00 72.19 82 ASN A CA 1
ATOM 639 C C . ASN A 1 82 ? -20.455 0.032 39.653 1.00 72.19 82 ASN A C 1
ATOM 641 O O . ASN A 1 82 ? -19.674 -0.194 38.741 1.00 72.19 82 ASN A O 1
ATOM 645 N N . ARG A 1 83 ? -21.726 -0.400 39.630 1.00 69.00 83 ARG A N 1
ATOM 646 C CA . ARG A 1 83 ? -22.277 -1.169 38.502 1.00 69.00 83 ARG A CA 1
ATOM 647 C C . ARG A 1 83 ? -22.249 -0.390 37.188 1.00 69.00 83 ARG A C 1
ATOM 649 O O . ARG A 1 83 ? -21.903 -0.957 36.165 1.00 69.00 83 ARG A O 1
ATOM 656 N N . GLN A 1 84 ? -22.569 0.906 37.204 1.00 75.50 84 GLN A N 1
ATOM 657 C CA . GLN A 1 84 ? -22.492 1.739 35.998 1.00 75.50 84 GLN A CA 1
ATOM 658 C C . GLN A 1 84 ? -21.050 1.911 35.507 1.00 75.50 84 GLN A C 1
ATOM 660 O O . GLN A 1 84 ? -20.811 1.988 34.306 1.00 75.50 84 GLN A O 1
ATOM 665 N N . LYS A 1 85 ? -20.091 1.978 36.436 1.00 80.31 85 LYS A N 1
ATOM 666 C CA . LYS A 1 85 ? -18.666 2.025 36.118 1.00 80.31 85 LYS A CA 1
ATOM 667 C C . LYS A 1 85 ? -18.186 0.699 35.522 1.00 80.31 85 LYS A C 1
ATOM 669 O O . LYS A 1 85 ? -17.538 0.732 34.488 1.00 80.31 85 LYS A O 1
ATOM 674 N N . GLU A 1 86 ? -18.564 -0.429 36.117 1.00 78.69 86 GLU A N 1
ATOM 675 C CA . GLU A 1 86 ? -18.257 -1.775 35.611 1.00 78.69 86 GLU A CA 1
ATOM 676 C C . GLU A 1 86 ? -18.854 -2.003 34.210 1.00 78.69 86 GLU A C 1
ATOM 678 O O . GLU A 1 86 ? -18.159 -2.494 33.327 1.00 78.69 86 GLU A O 1
ATOM 683 N N . ILE A 1 87 ? -20.103 -1.576 33.971 1.00 78.81 87 ILE A N 1
ATOM 684 C CA . ILE A 1 87 ? -20.735 -1.624 32.639 1.00 78.81 87 ILE A CA 1
ATOM 685 C C . ILE A 1 87 ? -19.954 -0.765 31.639 1.00 78.81 87 ILE A C 1
ATOM 687 O O . ILE A 1 87 ? -19.635 -1.236 30.556 1.00 78.81 87 ILE A O 1
ATOM 691 N N . ARG A 1 88 ? -19.589 0.468 32.009 1.00 82.44 88 ARG A N 1
ATOM 692 C CA . ARG A 1 88 ? -18.840 1.375 31.127 1.00 82.44 88 ARG A CA 1
ATOM 693 C C . ARG A 1 88 ? -17.425 0.876 30.820 1.00 82.44 88 ARG A C 1
ATOM 695 O O . ARG A 1 88 ? -16.930 1.099 29.722 1.00 82.44 88 ARG A O 1
ATOM 702 N N . GLU A 1 89 ? -16.756 0.250 31.786 1.00 82.75 89 GLU A N 1
ATOM 703 C CA . GLU A 1 89 ? -15.435 -0.359 31.586 1.00 82.75 89 GLU A CA 1
ATOM 704 C C . GLU A 1 89 ? -15.528 -1.560 30.639 1.00 82.75 89 GLU A C 1
ATOM 706 O O . GLU A 1 89 ? -14.736 -1.646 29.703 1.00 82.75 89 GLU A O 1
ATOM 711 N N . ALA A 1 90 ? -16.541 -2.415 30.814 1.00 79.81 90 ALA A N 1
ATOM 712 C CA . ALA A 1 90 ? -16.801 -3.532 29.909 1.00 79.81 90 ALA A CA 1
ATOM 713 C C . ALA A 1 90 ? -17.158 -3.061 28.486 1.00 79.81 90 ALA A C 1
ATOM 715 O O . ALA A 1 90 ? -16.631 -3.594 27.515 1.00 79.81 90 ALA A O 1
ATOM 716 N N . GLU A 1 91 ? -18.003 -2.035 28.345 1.00 80.88 91 GLU A N 1
ATOM 717 C CA . GLU A 1 91 ? -18.347 -1.437 27.045 1.00 80.88 91 GLU A CA 1
ATOM 718 C C . GLU A 1 91 ? -17.111 -0.865 26.334 1.00 80.88 91 GLU A C 1
ATOM 720 O O . GLU A 1 91 ? -16.927 -1.090 25.140 1.00 80.88 91 GLU A O 1
ATOM 725 N N . ALA A 1 92 ? -16.227 -0.180 27.067 1.00 80.88 92 ALA A N 1
ATOM 726 C CA . ALA A 1 92 ? -14.996 0.376 26.507 1.00 80.88 92 ALA A CA 1
ATOM 727 C C . ALA A 1 92 ? -13.994 -0.710 26.074 1.00 80.88 92 ALA A C 1
ATOM 729 O O . ALA A 1 92 ? -13.262 -0.530 25.098 1.00 80.88 92 ALA A O 1
ATOM 730 N N . GLU A 1 93 ? -13.939 -1.836 26.791 1.00 79.56 93 GLU A N 1
ATOM 731 C CA . GLU A 1 93 ? -13.106 -2.978 26.412 1.00 79.56 93 GLU A CA 1
ATOM 732 C C . GLU A 1 93 ? -13.616 -3.640 25.124 1.00 79.56 93 GLU A C 1
ATOM 734 O O . GLU A 1 93 ? -12.826 -3.862 24.202 1.00 79.56 93 GLU A O 1
ATOM 739 N N . VAL A 1 94 ? -14.934 -3.847 25.016 1.00 79.88 94 VAL A N 1
ATOM 740 C CA . VAL A 1 94 ? -15.578 -4.373 23.801 1.00 79.88 94 VAL A CA 1
ATOM 741 C C . VAL A 1 94 ? -15.338 -3.447 22.608 1.00 79.88 94 VAL A C 1
ATOM 743 O O . VAL A 1 94 ? -14.897 -3.906 21.556 1.00 79.88 94 VAL A O 1
ATOM 746 N N . GLU A 1 95 ? -15.528 -2.135 22.768 1.00 79.94 95 GLU A N 1
ATOM 747 C CA . GLU A 1 95 ? -15.289 -1.156 21.698 1.00 79.94 95 GLU A CA 1
ATOM 748 C C . GLU A 1 95 ? -13.824 -1.174 21.220 1.00 79.94 95 GLU A C 1
ATOM 750 O O . GLU A 1 95 ? -13.536 -1.095 20.021 1.00 79.94 95 GLU A O 1
ATOM 755 N N . LYS A 1 96 ? -12.865 -1.330 22.143 1.00 80.50 96 LYS A N 1
ATOM 756 C CA . LYS A 1 96 ? -11.436 -1.425 21.805 1.00 80.50 96 LYS A CA 1
ATOM 757 C C . LYS A 1 96 ? -11.113 -2.696 21.017 1.00 80.50 96 LYS A C 1
ATOM 759 O O . LYS A 1 96 ? -10.269 -2.659 20.106 1.00 80.50 96 LYS A O 1
ATOM 764 N N . GLU A 1 97 ? -11.742 -3.812 21.370 1.00 82.25 97 GLU A N 1
ATOM 765 C CA . GLU A 1 97 ? -11.597 -5.079 20.658 1.00 82.25 97 GLU A CA 1
ATOM 766 C C . GLU A 1 97 ? -12.201 -4.991 19.251 1.00 82.25 97 GLU A C 1
ATOM 768 O O . GLU A 1 97 ? -11.504 -5.274 18.270 1.00 82.25 97 GLU A O 1
ATOM 773 N N . GLU A 1 98 ? -13.438 -4.503 19.130 1.00 83.44 98 GLU A N 1
ATOM 774 C CA . GLU A 1 98 ? -14.119 -4.302 17.846 1.00 83.44 98 GLU A CA 1
ATOM 775 C C . GLU A 1 98 ? -13.321 -3.378 16.926 1.00 83.44 98 GLU A C 1
ATOM 777 O O . GLU A 1 98 ? -13.072 -3.709 15.765 1.00 83.44 98 GLU A O 1
ATOM 782 N N . ARG A 1 99 ? -12.802 -2.266 17.455 1.00 80.38 99 ARG A N 1
ATOM 783 C CA . ARG A 1 99 ? -11.954 -1.350 16.687 1.00 80.38 99 ARG A CA 1
ATOM 784 C C . ARG A 1 99 ? -10.670 -2.017 16.207 1.00 80.38 99 ARG A C 1
ATOM 786 O O . ARG A 1 99 ? -10.237 -1.804 15.075 1.00 80.38 99 ARG A O 1
ATOM 793 N N . THR A 1 100 ? -10.042 -2.831 17.054 1.00 82.88 100 THR A N 1
ATOM 794 C CA . THR A 1 100 ? -8.838 -3.575 16.663 1.00 82.88 100 THR A CA 1
ATOM 795 C C . THR A 1 100 ? -9.149 -4.558 15.539 1.00 82.88 100 THR A C 1
ATOM 797 O O . THR A 1 100 ? -8.391 -4.619 14.572 1.00 82.88 100 THR A O 1
ATOM 800 N N . ARG A 1 101 ? -10.282 -5.262 15.620 1.00 85.69 101 ARG A N 1
ATOM 801 C CA . ARG A 1 101 ? -10.747 -6.174 14.573 1.00 85.69 101 ARG A CA 1
ATOM 802 C C . ARG A 1 101 ? -10.970 -5.443 13.247 1.00 85.69 101 ARG A C 1
ATOM 804 O O . ARG A 1 101 ? -10.421 -5.872 12.233 1.00 85.69 101 ARG A O 1
ATOM 811 N N . THR A 1 102 ? -11.689 -4.322 13.269 1.00 87.00 102 THR A N 1
ATOM 812 C CA . THR A 1 102 ? -11.948 -3.487 12.085 1.00 87.00 102 THR A CA 1
ATOM 813 C C . THR A 1 102 ? -10.647 -2.980 11.467 1.00 87.00 102 THR A C 1
ATOM 815 O O . THR A 1 102 ? -10.444 -3.111 10.264 1.00 87.00 102 THR A O 1
ATOM 818 N N . HIS A 1 103 ? -9.701 -2.482 12.271 1.00 84.94 103 HIS A N 1
ATOM 819 C CA . HIS A 1 103 ? -8.398 -2.041 11.762 1.00 84.94 103 HIS A CA 1
ATOM 820 C C . HIS A 1 103 ? -7.604 -3.175 11.104 1.00 84.94 103 HIS A C 1
ATOM 822 O O . HIS A 1 103 ? -6.990 -2.966 10.057 1.00 84.94 103 HIS A O 1
ATOM 828 N N . THR A 1 104 ? -7.601 -4.374 11.695 1.00 87.06 104 THR A N 1
ATOM 829 C CA . THR A 1 104 ? -6.928 -5.537 11.106 1.00 87.06 104 THR A CA 1
ATOM 830 C C . THR A 1 104 ? -7.573 -5.947 9.783 1.00 87.06 104 THR A C 1
ATOM 832 O O . THR A 1 104 ? -6.860 -6.296 8.844 1.00 87.06 104 THR A O 1
ATOM 835 N N . GLU A 1 105 ? -8.900 -5.896 9.680 1.00 89.50 105 GLU A N 1
ATOM 836 C CA . GLU A 1 105 ? -9.614 -6.174 8.432 1.00 89.50 105 GLU A CA 1
ATOM 837 C C . GLU A 1 105 ? -9.305 -5.129 7.352 1.00 89.50 105 GLU A C 1
ATOM 839 O O . GLU A 1 105 ? -8.940 -5.494 6.232 1.00 89.50 105 GLU A O 1
ATOM 844 N N . THR A 1 106 ? -9.331 -3.843 7.709 1.00 89.94 106 THR A N 1
ATOM 845 C CA . THR A 1 106 ? -8.948 -2.742 6.818 1.00 89.94 106 THR A CA 1
ATOM 846 C C . THR A 1 106 ? -7.521 -2.906 6.302 1.00 89.94 106 THR A C 1
ATOM 848 O O . THR A 1 106 ? -7.289 -2.797 5.099 1.00 89.94 106 THR A O 1
ATOM 851 N N . LEU A 1 107 ? -6.563 -3.225 7.183 1.00 88.94 107 LEU A N 1
ATOM 852 C CA . LEU A 1 107 ? -5.174 -3.486 6.794 1.00 88.94 107 LEU A CA 1
ATOM 853 C C . LEU A 1 107 ? -5.078 -4.658 5.814 1.00 88.94 107 LEU A C 1
ATOM 855 O O . LEU A 1 107 ? -4.422 -4.534 4.782 1.00 88.94 107 LEU A O 1
ATOM 859 N N . LYS A 1 108 ? -5.762 -5.775 6.089 1.00 89.38 108 LYS A N 1
ATOM 860 C CA . LYS A 1 108 ? -5.773 -6.936 5.187 1.00 89.38 108 LYS A CA 1
ATOM 861 C C . LYS A 1 108 ? -6.278 -6.562 3.795 1.00 89.38 108 LYS A C 1
ATOM 863 O O . LYS A 1 108 ? -5.619 -6.881 2.811 1.00 89.38 108 LYS A O 1
ATOM 868 N N . LEU A 1 109 ? -7.410 -5.867 3.706 1.00 90.75 109 LEU A N 1
ATOM 869 C CA . LEU A 1 109 ? -7.993 -5.452 2.427 1.00 90.75 109 LEU A CA 1
ATOM 870 C C . LEU A 1 109 ? -7.088 -4.490 1.654 1.00 90.75 109 LEU A C 1
ATOM 872 O O . LEU A 1 109 ? -6.950 -4.620 0.437 1.00 90.75 109 LEU A O 1
ATOM 876 N N . LEU A 1 110 ? -6.460 -3.555 2.360 1.00 90.69 110 LEU A N 1
ATOM 877 C CA . LEU A 1 110 ? -5.560 -2.560 1.791 1.00 90.69 110 LEU A CA 1
ATOM 878 C C . LEU A 1 110 ? -4.287 -3.210 1.230 1.00 90.69 110 LEU A C 1
ATOM 880 O O . LEU A 1 110 ? -3.886 -2.913 0.107 1.00 90.69 110 LEU A O 1
ATOM 884 N N . PHE A 1 111 ? -3.700 -4.165 1.953 1.00 89.62 111 PHE A N 1
ATOM 885 C CA . PHE A 1 111 ? -2.528 -4.892 1.468 1.00 89.62 111 PHE A CA 1
ATOM 886 C C . PHE A 1 111 ? -2.846 -5.877 0.346 1.00 89.62 111 PHE A C 1
ATOM 888 O O . PHE A 1 111 ? -2.062 -5.975 -0.595 1.00 89.62 111 PHE A O 1
ATOM 895 N N . VAL A 1 112 ? -4.005 -6.541 0.374 1.00 90.31 112 VAL A N 1
ATOM 896 C CA . VAL A 1 112 ? -4.472 -7.354 -0.761 1.00 90.31 112 VAL A CA 1
ATOM 897 C C . VAL A 1 112 ? -4.603 -6.497 -2.021 1.00 90.31 112 VAL A C 1
ATOM 899 O O . VAL A 1 112 ? -4.129 -6.899 -3.084 1.00 90.31 112 VAL A O 1
ATOM 902 N N . LEU A 1 113 ? -5.188 -5.300 -1.910 1.00 90.75 113 LEU A N 1
ATOM 903 C CA . LEU A 1 113 ? -5.287 -4.369 -3.032 1.00 90.75 113 LEU A CA 1
ATOM 904 C C . LEU A 1 113 ? -3.906 -3.949 -3.542 1.00 90.75 113 LEU A C 1
ATOM 906 O O . LEU A 1 113 ? -3.657 -4.031 -4.743 1.00 90.75 113 LEU A O 1
ATOM 910 N N . TYR A 1 114 ? -3.006 -3.523 -2.653 1.00 90.81 114 TYR A N 1
ATOM 911 C CA . TYR A 1 114 ? -1.667 -3.100 -3.055 1.00 90.81 114 TYR A CA 1
ATOM 912 C C . TYR A 1 114 ? -0.886 -4.230 -3.727 1.00 90.81 114 TYR A C 1
ATOM 914 O O . TYR A 1 114 ? -0.350 -4.020 -4.809 1.00 90.81 114 TYR A O 1
ATOM 922 N N . PHE A 1 115 ? -0.888 -5.446 -3.175 1.00 89.50 115 PHE A N 1
ATOM 923 C CA . PHE A 1 115 ? -0.236 -6.591 -3.821 1.00 89.50 115 PHE A CA 1
ATOM 924 C C . PHE A 1 115 ? -0.826 -6.893 -5.188 1.00 89.50 115 PHE A C 1
ATOM 926 O O . PHE A 1 115 ? -0.086 -7.194 -6.119 1.00 89.50 115 PHE A O 1
ATOM 933 N N . ARG A 1 116 ? -2.146 -6.779 -5.341 1.00 89.25 116 ARG A N 1
ATOM 934 C CA . ARG A 1 116 ? -2.786 -6.973 -6.641 1.00 89.25 116 ARG A CA 1
ATOM 935 C C . ARG A 1 116 ? -2.361 -5.910 -7.659 1.00 89.25 116 ARG A C 1
ATOM 937 O O . ARG A 1 116 ? -2.176 -6.239 -8.825 1.00 89.25 116 ARG A O 1
ATOM 944 N N . ILE A 1 117 ? -2.176 -4.663 -7.222 1.00 89.25 117 ILE A N 1
ATOM 945 C CA . ILE A 1 117 ? -1.653 -3.572 -8.057 1.00 89.25 117 ILE A CA 1
ATOM 946 C C . ILE A 1 117 ? -0.199 -3.844 -8.466 1.00 89.25 117 ILE A C 1
ATOM 948 O O . ILE A 1 117 ? 0.139 -3.680 -9.636 1.00 89.25 117 ILE A O 1
ATOM 952 N N . LEU A 1 118 ? 0.648 -4.263 -7.520 1.00 88.25 118 LEU A N 1
ATOM 953 C CA . LEU A 1 118 ? 2.069 -4.536 -7.757 1.00 88.25 118 LEU A CA 1
ATOM 954 C C . LEU A 1 118 ? 2.288 -5.781 -8.632 1.00 88.25 118 LEU A C 1
ATOM 956 O O . LEU A 1 118 ? 3.173 -5.785 -9.478 1.00 88.25 118 LEU A O 1
ATOM 960 N N . ASN A 1 119 ? 1.470 -6.820 -8.463 1.00 85.81 119 ASN A N 1
ATOM 961 C CA . ASN A 1 119 ? 1.560 -8.065 -9.232 1.00 85.81 119 ASN A CA 1
ATOM 962 C C . ASN A 1 119 ? 0.864 -7.995 -10.601 1.00 85.81 119 ASN A C 1
ATOM 964 O O . ASN A 1 119 ? 0.726 -9.020 -11.269 1.00 85.81 119 ASN A O 1
ATOM 968 N N . ASN A 1 120 ? 0.395 -6.822 -11.033 1.00 83.75 120 ASN A N 1
ATOM 969 C CA . ASN A 1 120 ? -0.253 -6.689 -12.331 1.00 83.75 120 ASN A CA 1
ATOM 970 C C . ASN A 1 120 ? 0.760 -6.942 -13.476 1.00 83.75 120 ASN A C 1
ATOM 972 O O . ASN A 1 120 ? 1.862 -6.382 -13.446 1.00 83.75 120 ASN A O 1
ATOM 976 N N . PRO A 1 121 ? 0.419 -7.752 -14.501 1.00 74.00 121 PRO A N 1
ATOM 977 C CA . PRO A 1 121 ? 1.267 -7.978 -15.672 1.00 74.00 121 PRO A CA 1
ATOM 978 C C . PRO A 1 121 ? 1.665 -6.716 -16.431 1.00 74.00 121 PRO A C 1
ATOM 980 O O . PRO A 1 121 ? 2.697 -6.739 -17.085 1.00 74.00 121 PRO A O 1
ATOM 983 N N . HIS A 1 122 ? 0.937 -5.606 -16.306 1.00 75.25 122 HIS A N 1
ATOM 984 C CA . HIS A 1 122 ? 1.334 -4.317 -16.875 1.00 75.25 122 HIS A CA 1
ATOM 985 C C . HIS A 1 122 ? 1.386 -3.236 -15.785 1.00 75.25 122 HIS A C 1
ATOM 987 O O . HIS A 1 122 ? 0.525 -3.231 -14.896 1.00 75.25 122 HIS A O 1
ATOM 993 N N . PRO A 1 123 ? 2.367 -2.311 -15.824 1.00 73.12 123 PRO A N 1
ATOM 994 C CA . PRO A 1 123 ? 2.430 -1.206 -14.878 1.00 73.12 123 PRO A CA 1
ATOM 995 C C . PRO A 1 123 ? 1.132 -0.402 -14.892 1.00 73.12 123 PRO A C 1
ATOM 997 O O . PRO A 1 123 ? 0.688 0.098 -15.924 1.00 73.12 123 PRO A O 1
ATOM 1000 N N . THR A 1 124 ? 0.513 -0.274 -13.724 1.00 81.69 124 THR A N 1
ATOM 1001 C CA . THR A 1 124 ? -0.718 0.503 -13.573 1.00 81.69 124 THR A CA 1
ATOM 1002 C C . THR A 1 124 ? -0.380 1.940 -13.174 1.00 81.69 124 THR A C 1
ATOM 1004 O O . THR A 1 124 ? 0.606 2.165 -12.464 1.00 81.69 124 THR A O 1
ATOM 1007 N N . PRO A 1 125 ? -1.225 2.930 -13.517 1.00 81.25 125 PRO A N 1
ATOM 1008 C CA . PRO A 1 125 ? -1.052 4.306 -13.037 1.00 81.25 125 PRO A CA 1
ATOM 1009 C C . PRO A 1 125 ? -1.141 4.417 -11.502 1.00 81.25 125 PRO A C 1
ATOM 1011 O O . PRO A 1 125 ? -0.761 5.429 -10.920 1.00 81.25 125 PRO A O 1
ATOM 1014 N N . LEU A 1 126 ? -1.636 3.368 -10.838 1.00 84.88 126 LEU A N 1
ATOM 1015 C CA . LEU A 1 126 ? -1.785 3.270 -9.391 1.00 84.88 126 LEU A CA 1
ATOM 1016 C C . LEU A 1 126 ? -0.522 2.761 -8.684 1.00 84.88 126 LEU A C 1
ATOM 1018 O O . LEU A 1 126 ? -0.427 2.909 -7.464 1.00 84.88 126 LEU A O 1
ATOM 1022 N N . LEU A 1 127 ? 0.444 2.189 -9.415 1.00 87.06 127 LEU A N 1
ATOM 1023 C CA . LEU A 1 127 ? 1.662 1.605 -8.847 1.00 87.06 127 LEU A CA 1
ATOM 1024 C C . LEU A 1 127 ? 2.411 2.589 -7.928 1.00 87.06 127 LEU A C 1
ATOM 1026 O O . LEU A 1 127 ? 2.722 2.204 -6.797 1.00 87.06 127 LEU A O 1
ATOM 1030 N N . PRO A 1 128 ? 2.632 3.867 -8.309 1.00 86.38 128 PRO A N 1
ATOM 1031 C CA . PRO A 1 128 ? 3.342 4.793 -7.434 1.00 86.38 128 PRO A CA 1
ATOM 1032 C C . PRO A 1 128 ? 2.597 5.088 -6.129 1.00 86.38 128 PRO A C 1
ATOM 1034 O O . PRO A 1 128 ? 3.205 5.198 -5.064 1.00 86.38 128 PRO A O 1
ATOM 1037 N N . ALA A 1 129 ? 1.268 5.195 -6.196 1.00 87.38 129 ALA A N 1
ATOM 1038 C CA . ALA A 1 129 ? 0.433 5.437 -5.025 1.00 87.38 129 ALA A CA 1
ATOM 1039 C C . ALA A 1 129 ? 0.391 4.208 -4.100 1.00 87.38 129 ALA A C 1
ATOM 1041 O O . ALA A 1 129 ? 0.449 4.363 -2.880 1.00 87.38 129 ALA A O 1
ATOM 1042 N N . ALA A 1 130 ? 0.362 2.998 -4.668 1.00 90.31 130 ALA A N 1
ATOM 1043 C CA . ALA A 1 130 ? 0.412 1.751 -3.911 1.00 90.31 130 ALA A CA 1
ATOM 1044 C C . ALA A 1 130 ? 1.751 1.584 -3.177 1.00 90.31 130 ALA A C 1
ATOM 1046 O O . ALA A 1 130 ? 1.748 1.284 -1.986 1.00 90.31 130 ALA A O 1
ATOM 1047 N N . LEU A 1 131 ? 2.884 1.859 -3.835 1.00 88.81 131 LEU A N 1
ATOM 1048 C CA . LEU A 1 131 ? 4.217 1.798 -3.215 1.00 88.81 131 LEU A CA 1
ATOM 1049 C C . LEU A 1 131 ? 4.360 2.778 -2.039 1.00 88.81 131 LEU A C 1
ATOM 1051 O O . LEU A 1 131 ? 4.825 2.396 -0.965 1.00 88.81 131 LEU A O 1
ATOM 1055 N N . ARG A 1 132 ? 3.856 4.012 -2.188 1.00 87.81 132 ARG A N 1
ATOM 1056 C CA . ARG A 1 132 ? 3.793 4.988 -1.082 1.00 87.81 132 ARG A CA 1
ATOM 1057 C C . ARG A 1 132 ? 2.934 4.492 0.083 1.00 87.81 132 ARG A C 1
ATOM 1059 O O . ARG A 1 132 ? 3.307 4.659 1.242 1.00 87.81 132 ARG A O 1
ATOM 1066 N N . GLY A 1 133 ? 1.783 3.884 -0.212 1.00 88.75 133 GLY A N 1
ATOM 1067 C CA . GLY A 1 133 ? 0.892 3.320 0.803 1.00 88.75 133 GLY A CA 1
ATOM 1068 C C . GLY A 1 133 ? 1.518 2.150 1.547 1.00 88.75 133 GLY A C 1
ATOM 1069 O O . GLY A 1 133 ? 1.421 2.079 2.771 1.00 88.75 133 GLY A O 1
ATOM 1070 N N . ILE A 1 134 ? 2.210 1.275 0.822 1.00 89.75 134 ILE A N 1
ATOM 1071 C CA . ILE A 1 134 ? 2.977 0.172 1.392 1.00 89.75 134 ILE A CA 1
ATOM 1072 C C . ILE A 1 134 ? 4.011 0.702 2.385 1.00 89.75 134 ILE A C 1
ATOM 1074 O O . ILE A 1 134 ? 3.976 0.291 3.541 1.00 89.75 134 ILE A O 1
ATOM 1078 N N . SER A 1 135 ? 4.869 1.642 1.973 1.00 87.06 135 SER A N 1
ATOM 1079 C CA . SER A 1 135 ? 5.894 2.224 2.853 1.00 87.06 135 SER A CA 1
ATOM 1080 C C . SER A 1 135 ? 5.274 2.815 4.126 1.00 87.06 135 SER A C 1
ATOM 1082 O O . SER A 1 135 ? 5.686 2.493 5.242 1.00 87.06 135 SER A O 1
ATOM 1084 N N . LYS A 1 136 ? 4.176 3.573 3.983 1.00 86.31 136 LYS A N 1
ATOM 1085 C CA . LYS A 1 136 ? 3.469 4.178 5.120 1.00 86.31 136 LYS A CA 1
ATOM 1086 C C . LYS A 1 136 ? 2.967 3.149 6.139 1.00 86.31 136 LYS A C 1
ATOM 1088 O O . LYS A 1 136 ? 3.077 3.385 7.341 1.00 86.31 136 LYS A O 1
ATOM 1093 N N . PHE A 1 137 ? 2.370 2.047 5.688 1.00 86.31 137 PHE A N 1
ATOM 1094 C CA . PHE A 1 137 ? 1.685 1.093 6.570 1.00 86.31 137 PHE A CA 1
ATOM 1095 C C . PHE A 1 137 ? 2.498 -0.170 6.881 1.00 86.31 137 PHE A C 1
ATOM 1097 O O . PHE A 1 137 ? 2.041 -0.996 7.665 1.00 86.31 137 PHE A O 1
ATOM 1104 N N . ALA A 1 138 ? 3.696 -0.337 6.319 1.00 83.19 138 ALA A N 1
ATOM 1105 C CA . ALA A 1 138 ? 4.498 -1.553 6.475 1.00 83.19 138 ALA A CA 1
ATOM 1106 C C . ALA A 1 138 ? 4.873 -1.885 7.925 1.00 83.19 138 ALA A C 1
ATOM 1108 O O . ALA A 1 138 ? 4.984 -3.054 8.285 1.00 83.19 138 ALA A O 1
ATOM 1109 N N . HIS A 1 139 ? 5.017 -0.871 8.779 1.00 81.12 139 HIS A N 1
ATOM 1110 C CA . HIS A 1 139 ? 5.272 -1.055 10.210 1.00 81.12 139 HIS A CA 1
ATOM 1111 C C . HIS A 1 139 ? 4.102 -1.722 10.960 1.00 81.12 139 HIS A C 1
ATOM 1113 O O . HIS A 1 139 ? 4.280 -2.194 12.078 1.00 81.12 139 HIS A O 1
ATOM 1119 N N . LEU A 1 140 ? 2.905 -1.757 10.365 1.00 82.06 140 LEU A N 1
ATOM 1120 C CA . LEU A 1 140 ? 1.701 -2.352 10.951 1.00 82.06 140 LEU A CA 1
ATOM 1121 C C . LEU A 1 140 ? 1.518 -3.829 10.572 1.00 82.06 140 LEU A C 1
ATOM 1123 O O . LEU A 1 140 ? 0.522 -4.435 10.971 1.00 82.06 140 LEU A O 1
ATOM 1127 N N . VAL A 1 141 ? 2.435 -4.406 9.788 1.00 79.62 141 VAL A N 1
ATOM 1128 C CA . VAL A 1 141 ? 2.332 -5.778 9.275 1.00 79.62 141 VAL A CA 1
ATOM 1129 C C . VAL A 1 141 ? 3.473 -6.646 9.797 1.00 79.62 141 VAL A C 1
ATOM 1131 O O . VAL A 1 141 ? 4.569 -6.164 10.075 1.00 79.62 141 VAL A O 1
ATOM 1134 N N . GLY A 1 142 ? 3.200 -7.945 9.938 1.00 78.19 142 GLY A N 1
ATOM 1135 C CA . GLY A 1 142 ? 4.181 -8.931 10.388 1.00 78.19 142 GLY A CA 1
ATOM 1136 C C . GLY A 1 142 ? 5.363 -9.108 9.429 1.00 78.19 142 GLY A C 1
ATOM 1137 O O . GLY A 1 142 ? 5.294 -8.773 8.250 1.00 78.19 142 GLY A O 1
ATOM 1138 N N . VAL A 1 143 ? 6.448 -9.688 9.939 1.00 76.06 143 VAL A N 1
ATOM 1139 C CA . VAL A 1 143 ? 7.726 -9.853 9.221 1.00 76.06 143 VAL A CA 1
ATOM 1140 C C . VAL A 1 143 ? 7.615 -10.759 7.986 1.00 76.06 143 VAL A C 1
ATOM 1142 O O . VAL A 1 143 ? 8.330 -10.557 7.008 1.00 76.06 143 VAL A O 1
ATOM 1145 N N . ASP A 1 144 ? 6.712 -11.742 7.976 1.00 79.06 144 ASP A N 1
ATOM 1146 C CA . ASP A 1 144 ? 6.553 -12.646 6.823 1.00 79.06 144 ASP A CA 1
ATOM 1147 C C . ASP A 1 144 ? 6.068 -11.903 5.574 1.00 79.06 144 ASP A C 1
ATOM 1149 O O . ASP A 1 144 ? 6.586 -12.107 4.478 1.00 79.06 144 ASP A O 1
ATOM 1153 N N . PHE A 1 145 ? 5.172 -10.936 5.765 1.00 80.81 145 PHE A N 1
ATOM 1154 C CA . PHE A 1 145 ? 4.692 -10.058 4.703 1.00 80.81 145 PHE A CA 1
ATOM 1155 C C . PHE A 1 145 ? 5.826 -9.247 4.060 1.00 80.81 145 PHE A C 1
ATOM 1157 O O . PHE A 1 145 ? 5.819 -8.997 2.855 1.00 80.81 145 PHE A O 1
ATOM 1164 N N . PHE A 1 146 ? 6.824 -8.852 4.852 1.00 81.00 146 PHE A N 1
ATOM 1165 C CA . PHE A 1 146 ? 7.974 -8.103 4.361 1.00 81.00 146 PHE A CA 1
ATOM 1166 C C . PHE A 1 146 ? 8.775 -8.901 3.328 1.00 81.00 146 PHE A C 1
ATOM 1168 O O . PHE A 1 146 ? 9.205 -8.356 2.314 1.00 81.00 146 PHE A O 1
ATOM 1175 N N . LYS A 1 147 ? 8.973 -10.203 3.563 1.00 83.12 147 LYS A N 1
ATOM 1176 C CA . LYS A 1 147 ? 9.734 -11.068 2.651 1.00 83.12 147 LYS A CA 1
ATOM 1177 C C . LYS A 1 147 ? 9.035 -11.199 1.301 1.00 83.12 147 LYS A C 1
ATOM 1179 O O . LYS A 1 147 ? 9.689 -11.021 0.270 1.00 83.12 147 LYS A O 1
ATOM 1184 N N . ASP A 1 148 ? 7.724 -11.430 1.325 1.00 86.44 148 ASP A N 1
ATOM 1185 C CA . ASP A 1 148 ? 6.892 -11.508 0.122 1.00 86.44 148 ASP A CA 1
ATOM 1186 C C . ASP A 1 148 ? 6.930 -10.183 -0.645 1.00 86.44 148 ASP A C 1
ATOM 1188 O O . ASP A 1 148 ? 7.136 -10.152 -1.858 1.00 86.44 148 ASP A O 1
ATOM 1192 N N . LEU A 1 149 ? 6.823 -9.062 0.071 1.00 87.81 149 LEU A N 1
ATOM 1193 C CA . LEU A 1 149 ? 6.897 -7.731 -0.515 1.00 87.81 149 LEU A CA 1
ATOM 1194 C C . LEU A 1 149 ? 8.252 -7.464 -1.181 1.00 87.81 149 LEU A C 1
ATOM 1196 O O . LEU A 1 149 ? 8.301 -7.002 -2.318 1.00 87.81 149 LEU A O 1
ATOM 1200 N N . MET A 1 150 ? 9.357 -7.800 -0.515 1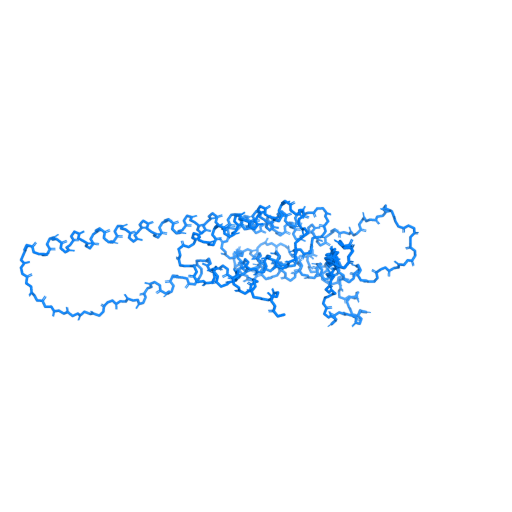.00 86.62 150 MET A N 1
ATOM 1201 C CA . MET A 1 150 ? 10.700 -7.655 -1.081 1.00 86.62 150 MET A CA 1
ATOM 1202 C C . MET A 1 150 ? 10.894 -8.503 -2.340 1.00 86.62 150 MET A C 1
ATOM 1204 O O . MET A 1 150 ? 11.584 -8.080 -3.267 1.00 86.62 150 MET A O 1
ATOM 1208 N N . GLN A 1 151 ? 10.281 -9.688 -2.403 1.00 87.75 151 GLN A N 1
ATOM 1209 C CA . GLN A 1 151 ? 10.287 -10.513 -3.609 1.00 87.75 151 GLN A CA 1
ATOM 1210 C C . GLN A 1 151 ? 9.514 -9.850 -4.756 1.00 87.75 151 GLN A C 1
ATOM 1212 O O . GLN A 1 151 ? 10.011 -9.831 -5.881 1.00 87.75 151 GLN A O 1
ATOM 1217 N N . VAL A 1 152 ? 8.349 -9.264 -4.475 1.00 89.12 152 VAL A N 1
ATOM 1218 C CA . VAL A 1 152 ? 7.567 -8.524 -5.477 1.00 89.12 152 VAL A CA 1
ATOM 1219 C C . VAL A 1 152 ? 8.339 -7.304 -5.987 1.00 89.12 152 VAL A C 1
ATOM 1221 O O . VAL A 1 152 ? 8.412 -7.095 -7.196 1.00 89.12 152 VAL A O 1
ATOM 1224 N N . LEU A 1 153 ? 8.987 -6.539 -5.100 1.00 89.06 153 LEU A N 1
ATOM 1225 C CA . LEU A 1 153 ? 9.818 -5.395 -5.495 1.00 89.06 153 LEU A CA 1
ATOM 1226 C C . LEU A 1 153 ? 11.006 -5.818 -6.370 1.00 89.06 153 LEU A C 1
ATOM 1228 O O . LEU A 1 153 ? 11.280 -5.158 -7.369 1.00 89.06 153 LEU A O 1
ATOM 1232 N N . ARG A 1 154 ? 11.673 -6.938 -6.053 1.00 88.00 154 ARG A N 1
ATOM 1233 C CA . ARG A 1 154 ? 12.709 -7.513 -6.932 1.00 88.00 154 ARG A CA 1
ATOM 1234 C C . ARG A 1 154 ? 12.144 -7.867 -8.305 1.00 88.00 154 ARG A C 1
ATOM 1236 O O . ARG A 1 154 ? 12.746 -7.510 -9.311 1.00 88.00 154 ARG A O 1
ATOM 1243 N N . GLY A 1 155 ? 10.978 -8.511 -8.355 1.00 86.69 155 GLY A N 1
ATOM 1244 C CA . GLY A 1 155 ? 10.300 -8.835 -9.612 1.00 86.69 155 GLY A CA 1
ATOM 1245 C C . GLY A 1 155 ? 9.978 -7.595 -10.450 1.00 86.69 155 GLY A C 1
ATOM 1246 O O . GLY A 1 155 ? 10.202 -7.599 -11.654 1.00 86.69 155 GLY A O 1
ATOM 1247 N N . LEU A 1 156 ? 9.520 -6.510 -9.820 1.00 85.50 156 LEU A N 1
ATOM 1248 C CA . LEU A 1 156 ? 9.251 -5.239 -10.501 1.00 85.50 156 LEU A CA 1
ATOM 1249 C C . LEU A 1 156 ? 10.515 -4.574 -11.050 1.00 85.50 156 LEU A C 1
ATOM 1251 O O . LEU A 1 156 ? 10.473 -3.993 -12.127 1.00 85.50 156 LEU A O 1
ATOM 1255 N N . ILE A 1 157 ? 11.634 -4.674 -10.333 1.00 84.62 157 ILE A N 1
ATOM 1256 C CA . ILE A 1 157 ? 12.916 -4.117 -10.775 1.00 84.62 157 ILE A CA 1
ATOM 1257 C C . ILE A 1 157 ? 13.519 -4.940 -11.919 1.00 84.62 157 ILE A C 1
ATOM 1259 O O . ILE A 1 157 ? 14.124 -4.356 -12.811 1.00 84.62 157 ILE A O 1
ATOM 1263 N N . VAL A 1 158 ? 13.368 -6.268 -11.891 1.00 81.62 158 VAL A N 1
ATOM 1264 C CA . VAL A 1 158 ? 13.942 -7.194 -12.886 1.00 81.62 158 VAL A CA 1
ATOM 1265 C C . VAL A 1 158 ? 13.080 -7.322 -14.133 1.00 81.62 158 VAL A C 1
ATOM 1267 O O . VAL A 1 158 ? 13.592 -7.771 -15.151 1.00 81.62 158 VAL A O 1
ATOM 1270 N N . ARG A 1 159 ? 11.804 -6.918 -14.090 1.00 72.25 159 ARG A N 1
ATOM 1271 C CA . ARG A 1 159 ? 10.952 -6.814 -15.278 1.00 72.25 159 ARG A CA 1
ATOM 1272 C C . ARG A 1 159 ? 11.583 -5.840 -16.270 1.00 72.25 159 ARG A C 1
ATOM 1274 O O . ARG A 1 159 ? 11.352 -4.638 -16.262 1.00 72.25 159 ARG A O 1
ATOM 1281 N N . GLU A 1 160 ? 12.465 -6.378 -17.091 1.00 54.28 160 GLU A N 1
ATOM 1282 C CA . GLU A 1 160 ? 12.867 -5.839 -18.368 1.00 54.28 160 GLU A CA 1
ATOM 1283 C C . GLU A 1 160 ? 11.589 -5.684 -19.183 1.00 54.28 160 GLU A C 1
ATOM 1285 O O . GLU A 1 160 ? 10.699 -6.541 -19.117 1.00 54.28 160 GLU A O 1
ATOM 1290 N N . SER A 1 161 ? 11.471 -4.560 -19.881 1.00 52.84 161 SER A N 1
ATOM 1291 C CA . SER A 1 161 ? 10.489 -4.333 -20.932 1.00 52.84 161 SER A CA 1
ATOM 1292 C C . SER A 1 161 ? 10.702 -5.381 -22.027 1.00 52.84 161 SER A C 1
ATOM 1294 O O . SER A 1 161 ? 11.257 -5.097 -23.081 1.00 52.84 161 SER A O 1
ATOM 1296 N N . THR A 1 162 ? 10.315 -6.620 -21.749 1.00 43.22 162 THR A N 1
ATOM 1297 C CA . THR A 1 162 ? 10.232 -7.728 -22.696 1.00 43.22 162 THR A CA 1
ATOM 1298 C C . THR A 1 162 ? 8.936 -7.562 -23.480 1.00 43.22 162 THR A C 1
ATOM 1300 O O . THR A 1 162 ? 8.108 -8.457 -23.552 1.00 43.22 162 THR A O 1
ATOM 1303 N N . ASP A 1 163 ? 8.764 -6.377 -24.058 1.00 45.94 163 ASP A N 1
ATOM 1304 C CA . ASP A 1 163 ? 7.927 -6.186 -25.232 1.00 45.94 163 ASP A CA 1
ATOM 1305 C C . ASP A 1 163 ? 8.891 -6.271 -26.431 1.00 45.94 163 ASP A C 1
ATOM 1307 O O . ASP A 1 163 ? 9.170 -5.286 -27.108 1.00 45.94 163 ASP A O 1
ATOM 1311 N N . GLU A 1 164 ? 9.501 -7.450 -26.623 1.00 42.84 164 GLU A N 1
ATOM 1312 C CA . GLU A 1 164 ? 10.204 -7.791 -27.873 1.00 42.84 164 GLU A CA 1
ATOM 1313 C C . GLU A 1 164 ? 9.216 -8.198 -28.984 1.00 42.84 164 GLU A C 1
ATOM 1315 O O . GLU A 1 164 ? 9.610 -8.304 -30.142 1.00 42.84 164 GLU A O 1
ATOM 1320 N N . ASP A 1 165 ? 7.927 -8.347 -28.668 1.00 43.41 165 ASP A N 1
ATOM 1321 C CA . ASP A 1 165 ? 6.872 -8.628 -29.639 1.00 43.41 165 ASP A CA 1
ATOM 1322 C C . ASP A 1 165 ? 5.968 -7.383 -29.798 1.00 43.41 165 ASP A C 1
ATOM 1324 O O . ASP A 1 165 ? 5.218 -7.054 -28.885 1.00 43.41 165 ASP A O 1
ATOM 1328 N N . ASP A 1 166 ? 6.069 -6.707 -30.958 1.00 44.09 166 ASP A N 1
ATOM 1329 C CA . ASP A 1 166 ? 5.054 -5.855 -31.641 1.00 44.09 166 ASP A CA 1
ATOM 1330 C C . ASP A 1 166 ? 5.335 -4.381 -32.029 1.00 44.09 166 ASP A C 1
ATOM 1332 O O . ASP A 1 166 ? 4.432 -3.729 -32.562 1.00 44.09 166 ASP A O 1
ATOM 1336 N N . HIS A 1 167 ? 6.556 -3.833 -31.965 1.00 38.19 167 HIS A N 1
ATOM 1337 C CA . HIS A 1 167 ? 6.797 -2.498 -32.559 1.00 38.19 167 HIS A CA 1
ATOM 1338 C C . HIS A 1 167 ? 8.006 -2.398 -33.504 1.00 38.19 167 HIS A C 1
ATOM 1340 O O . HIS A 1 167 ? 9.058 -1.865 -33.160 1.00 38.19 167 HIS A O 1
ATOM 1346 N N . GLU A 1 168 ? 7.776 -2.742 -34.779 1.00 37.97 168 GLU A N 1
ATOM 1347 C CA . GLU A 1 168 ? 8.413 -2.090 -35.941 1.00 37.97 168 GLU A CA 1
ATOM 1348 C C . GLU A 1 168 ? 7.965 -0.608 -36.058 1.00 37.97 168 GLU A C 1
ATOM 1350 O O . GLU A 1 168 ? 7.438 -0.163 -37.078 1.00 37.97 168 GLU A O 1
ATOM 1355 N N . SER A 1 169 ? 8.168 0.179 -34.999 1.00 43.78 169 SER A N 1
ATOM 1356 C CA . SER A 1 169 ? 7.931 1.627 -34.967 1.00 43.78 169 SER A CA 1
ATOM 1357 C C . SER A 1 169 ? 9.236 2.307 -34.540 1.00 43.78 169 SER A C 1
ATOM 1359 O O . SER A 1 169 ? 9.625 2.176 -33.383 1.00 43.78 169 SER A O 1
ATOM 1361 N N . PRO A 1 170 ? 9.944 3.046 -35.413 1.00 42.00 170 PRO A N 1
ATOM 1362 C CA . PRO A 1 170 ? 11.236 3.659 -35.091 1.00 42.00 170 PRO A CA 1
ATOM 1363 C C . PRO A 1 170 ? 11.107 4.952 -34.263 1.00 42.00 170 PRO A C 1
ATOM 1365 O O . PRO A 1 170 ? 12.014 5.783 -34.288 1.00 42.00 170 PRO A O 1
ATOM 1368 N N . ASP A 1 171 ? 9.995 5.144 -33.549 1.00 43.88 171 ASP A N 1
ATOM 1369 C CA . ASP A 1 171 ? 9.812 6.275 -32.641 1.00 43.88 171 ASP A CA 1
ATOM 1370 C C . ASP A 1 171 ? 10.140 5.791 -31.225 1.00 43.88 171 ASP A C 1
ATOM 1372 O O . ASP A 1 171 ? 9.320 5.203 -30.523 1.00 43.88 171 ASP A O 1
ATOM 1376 N N . TRP A 1 172 ? 11.412 5.941 -30.855 1.00 50.69 172 TRP A N 1
ATOM 1377 C CA . TRP A 1 172 ? 11.937 5.673 -29.518 1.00 50.69 172 TRP A CA 1
ATOM 1378 C C . TRP A 1 172 ? 11.194 6.558 -28.510 1.00 50.69 172 TRP A C 1
ATOM 1380 O O . TRP A 1 172 ? 11.535 7.728 -28.303 1.00 50.69 172 TRP A O 1
ATOM 1390 N N . ASP A 1 173 ? 10.139 6.011 -27.912 1.00 60.69 173 ASP A N 1
ATOM 1391 C CA . ASP A 1 173 ? 9.239 6.734 -27.024 1.00 60.69 173 ASP A CA 1
ATOM 1392 C C . ASP A 1 173 ? 9.966 7.015 -25.694 1.00 60.69 173 ASP A C 1
ATOM 1394 O O . ASP A 1 173 ? 9.885 6.276 -24.712 1.00 60.69 173 ASP A O 1
ATOM 1398 N N . THR A 1 174 ? 10.761 8.092 -25.676 1.00 66.00 174 THR A N 1
ATOM 1399 C CA . THR A 1 174 ? 11.639 8.498 -24.557 1.00 66.00 174 THR A CA 1
ATOM 1400 C C . THR A 1 174 ? 10.864 8.581 -23.237 1.00 66.00 174 THR A C 1
ATOM 1402 O O . THR A 1 174 ? 11.403 8.300 -22.167 1.00 66.00 174 THR A O 1
ATOM 1405 N N . ALA A 1 175 ? 9.570 8.907 -23.309 1.00 67.19 175 ALA A N 1
ATOM 1406 C CA . ALA A 1 175 ? 8.662 8.946 -22.170 1.00 67.19 175 ALA A CA 1
ATOM 1407 C C . ALA A 1 175 ? 8.432 7.569 -21.516 1.00 67.19 175 ALA A C 1
ATOM 1409 O O . ALA A 1 175 ? 8.284 7.502 -20.295 1.00 67.19 175 ALA A O 1
ATOM 1410 N N . GLY A 1 176 ? 8.416 6.481 -22.293 1.00 71.25 176 GLY A N 1
ATOM 1411 C CA . GLY A 1 176 ? 8.261 5.115 -21.782 1.00 71.25 176 GLY A CA 1
ATOM 1412 C C . GLY A 1 176 ? 9.463 4.674 -20.949 1.00 71.25 176 GLY A C 1
ATOM 1413 O O . GLY A 1 176 ? 9.303 4.174 -19.838 1.00 71.25 176 GLY A O 1
ATOM 1414 N N . ILE A 1 177 ? 10.670 4.970 -21.433 1.00 74.94 177 ILE A N 1
ATOM 1415 C CA . ILE A 1 177 ? 11.927 4.650 -20.739 1.00 74.94 177 ILE A CA 1
ATOM 1416 C C . ILE A 1 177 ? 12.059 5.457 -19.443 1.00 74.94 177 ILE A C 1
ATOM 1418 O O . ILE A 1 177 ? 12.458 4.916 -18.413 1.00 74.94 177 ILE A O 1
ATOM 1422 N N . VAL A 1 178 ? 11.682 6.741 -19.462 1.00 77.12 178 VAL A N 1
ATOM 1423 C CA . VAL A 1 178 ? 11.651 7.571 -18.245 1.00 77.12 178 VAL A CA 1
ATOM 1424 C C . VAL A 1 178 ? 10.673 6.988 -17.224 1.00 77.12 178 VAL A C 1
ATOM 1426 O O . VAL A 1 178 ? 11.023 6.861 -16.053 1.00 77.12 178 VAL A O 1
ATOM 1429 N N . ALA A 1 179 ? 9.467 6.601 -17.648 1.00 76.75 179 ALA A N 1
ATOM 1430 C CA . ALA A 1 179 ? 8.479 6.007 -16.751 1.00 76.75 179 ALA A CA 1
ATOM 1431 C C . ALA A 1 179 ? 8.984 4.699 -16.117 1.00 76.75 179 ALA A C 1
ATOM 1433 O O . ALA A 1 179 ? 8.810 4.509 -14.913 1.00 76.75 179 ALA A O 1
ATOM 1434 N N . ASP A 1 180 ? 9.655 3.840 -16.888 1.00 78.81 180 ASP A N 1
ATOM 1435 C CA . ASP A 1 180 ? 10.229 2.588 -16.383 1.00 78.81 180 ASP A CA 1
ATOM 1436 C C . ASP A 1 180 ? 11.348 2.838 -15.358 1.00 78.81 180 ASP A C 1
ATOM 1438 O O . ASP A 1 180 ? 11.338 2.288 -14.254 1.00 78.81 180 ASP A O 1
ATOM 1442 N N . ILE A 1 181 ? 12.267 3.761 -15.659 1.00 82.50 181 ILE A N 1
ATOM 1443 C CA . ILE A 1 181 ? 13.333 4.174 -14.734 1.00 82.50 181 ILE A CA 1
ATOM 1444 C C . ILE A 1 181 ? 12.750 4.733 -13.430 1.00 82.50 181 ILE A C 1
ATOM 1446 O O . ILE A 1 181 ? 13.217 4.379 -12.344 1.00 82.50 181 ILE A O 1
ATOM 1450 N N . LEU A 1 182 ? 11.715 5.575 -13.513 1.00 82.38 182 LEU A N 1
ATOM 1451 C CA . LEU A 1 182 ? 11.040 6.131 -12.338 1.00 82.38 182 LEU A CA 1
ATOM 1452 C C . LEU A 1 182 ? 10.385 5.039 -11.487 1.00 82.38 182 LEU A C 1
ATOM 1454 O O . LEU A 1 182 ? 10.472 5.092 -10.260 1.00 82.38 182 LEU A O 1
ATOM 1458 N N . ILE A 1 183 ? 9.760 4.040 -12.113 1.00 82.12 183 ILE A N 1
ATOM 1459 C CA . ILE A 1 183 ? 9.160 2.900 -11.412 1.00 82.12 183 ILE A CA 1
ATOM 1460 C C . ILE A 1 183 ? 10.232 2.089 -10.683 1.00 82.12 183 ILE A C 1
ATOM 1462 O O . ILE A 1 183 ? 10.072 1.800 -9.493 1.00 82.12 183 ILE A O 1
ATOM 1466 N N . ARG A 1 184 ? 11.340 1.756 -11.357 1.00 85.62 184 ARG A N 1
ATOM 1467 C CA . ARG A 1 184 ? 12.456 1.013 -10.751 1.00 85.62 184 ARG A CA 1
ATOM 1468 C C . ARG A 1 184 ? 13.057 1.778 -9.580 1.00 85.62 184 ARG A C 1
ATOM 1470 O O . ARG A 1 184 ? 13.242 1.206 -8.506 1.00 85.62 184 ARG A O 1
ATOM 1477 N N . LEU A 1 185 ? 13.295 3.078 -9.751 1.00 87.38 185 LEU A N 1
ATOM 1478 C CA . LEU A 1 185 ? 13.810 3.936 -8.688 1.00 87.38 185 LEU A CA 1
ATOM 1479 C C . LEU A 1 185 ? 12.848 3.985 -7.498 1.00 87.38 185 LEU A C 1
ATOM 1481 O O . LEU A 1 185 ? 13.279 3.861 -6.354 1.00 87.38 185 LEU A O 1
ATOM 1485 N N . LEU A 1 186 ? 11.545 4.107 -7.755 1.00 87.06 186 LEU A N 1
ATOM 1486 C CA . LEU A 1 186 ? 10.537 4.104 -6.702 1.00 87.06 186 LEU A CA 1
ATOM 1487 C C . LEU A 1 186 ? 10.501 2.766 -5.952 1.00 87.06 186 LEU A C 1
ATOM 1489 O O . LEU A 1 186 ? 10.372 2.768 -4.729 1.00 87.06 186 LEU A O 1
ATOM 1493 N N . CYS A 1 187 ? 10.678 1.635 -6.641 1.00 89.25 187 CYS A N 1
ATOM 1494 C CA . CYS A 1 187 ? 10.790 0.319 -6.003 1.00 89.25 187 CYS A CA 1
ATOM 1495 C C . CYS A 1 187 ? 12.035 0.223 -5.112 1.00 89.25 187 CYS A C 1
ATOM 1497 O O . CYS A 1 187 ? 11.940 -0.269 -3.989 1.00 89.25 187 CYS A O 1
ATOM 1499 N N . VAL A 1 188 ? 13.180 0.733 -5.580 1.00 89.19 188 VAL A N 1
ATOM 1500 C CA . VAL A 1 188 ? 14.429 0.781 -4.803 1.00 89.19 188 VAL A CA 1
ATOM 1501 C C . VAL A 1 188 ? 14.261 1.646 -3.552 1.00 89.19 188 VAL A C 1
ATOM 1503 O O . VAL A 1 188 ? 14.552 1.182 -2.452 1.00 89.19 188 VAL A O 1
ATOM 1506 N N . VAL A 1 189 ? 13.737 2.868 -3.688 1.00 89.19 189 VAL A N 1
ATOM 1507 C CA . VAL A 1 189 ? 13.467 3.766 -2.549 1.00 89.19 189 VAL A CA 1
ATOM 1508 C C . VAL A 1 189 ? 12.521 3.103 -1.548 1.00 89.19 189 VAL A C 1
ATOM 1510 O O . VAL A 1 189 ? 12.829 3.055 -0.360 1.00 89.19 189 VAL A O 1
ATOM 1513 N N . THR A 1 190 ? 11.422 2.518 -2.030 1.00 89.25 190 THR A N 1
ATOM 1514 C CA . THR A 1 190 ? 10.455 1.811 -1.177 1.00 89.25 190 THR A CA 1
ATOM 1515 C C . THR A 1 190 ? 11.124 0.664 -0.415 1.00 89.25 190 THR A C 1
ATOM 1517 O O . THR A 1 190 ? 10.923 0.537 0.786 1.00 89.25 190 THR A O 1
ATOM 1520 N N . ALA A 1 191 ? 11.968 -0.140 -1.069 1.00 88.94 191 ALA A N 1
ATOM 1521 C CA . ALA A 1 191 ? 12.695 -1.234 -0.422 1.00 88.94 191 ALA A CA 1
ATOM 1522 C C . ALA A 1 191 ? 13.603 -0.753 0.725 1.00 88.94 191 ALA A C 1
ATOM 1524 O O . ALA A 1 191 ? 13.640 -1.373 1.790 1.00 88.94 191 ALA A O 1
ATOM 1525 N N . PHE A 1 192 ? 14.302 0.371 0.542 1.00 87.00 192 PHE A N 1
ATOM 1526 C CA . PHE A 1 192 ? 15.127 0.960 1.599 1.00 87.00 192 PHE A CA 1
ATOM 1527 C C . PHE A 1 192 ? 14.289 1.549 2.742 1.00 87.00 192 PHE A C 1
ATOM 1529 O O . PHE A 1 192 ? 14.616 1.318 3.905 1.00 87.00 192 PHE A O 1
ATOM 1536 N N . GLU A 1 193 ? 13.198 2.262 2.449 1.00 85.50 193 GLU A N 1
ATOM 1537 C CA . GLU A 1 193 ? 12.289 2.798 3.477 1.00 85.50 193 GLU A CA 1
ATOM 1538 C C . GLU A 1 193 ? 11.692 1.690 4.350 1.00 85.50 193 GLU A C 1
ATOM 1540 O O . GLU A 1 193 ? 11.643 1.805 5.576 1.00 85.50 193 GLU A O 1
ATOM 1545 N N . LEU A 1 194 ? 11.300 0.584 3.719 1.00 83.38 194 LEU A N 1
ATOM 1546 C CA . LEU A 1 194 ? 10.785 -0.600 4.391 1.00 83.38 194 LEU A CA 1
ATOM 1547 C C . LEU A 1 194 ? 11.799 -1.162 5.401 1.00 83.38 194 LEU A C 1
ATOM 1549 O O . LEU A 1 194 ? 11.434 -1.447 6.543 1.00 83.38 194 LEU A O 1
ATOM 1553 N N . LEU A 1 195 ? 13.073 -1.276 5.017 1.00 79.44 195 LEU A N 1
ATOM 1554 C CA . LEU A 1 195 ? 14.132 -1.753 5.912 1.00 79.44 195 LEU A CA 1
ATOM 1555 C C . LEU A 1 195 ? 14.438 -0.785 7.054 1.00 79.44 195 LEU A C 1
ATOM 1557 O O . LEU A 1 195 ? 14.669 -1.224 8.178 1.00 79.44 195 LEU A O 1
ATOM 1561 N N . LEU A 1 196 ? 14.421 0.523 6.790 1.00 77.44 196 LEU A N 1
ATOM 1562 C CA . LEU A 1 196 ? 14.611 1.538 7.829 1.00 77.44 196 LEU A CA 1
ATOM 1563 C C . LEU A 1 196 ? 13.485 1.495 8.874 1.00 77.44 196 LEU A C 1
ATOM 1565 O O . LEU A 1 196 ? 13.727 1.765 10.049 1.00 77.44 196 LEU A O 1
ATOM 1569 N N . GLY A 1 197 ? 12.266 1.140 8.455 1.00 68.50 197 GLY A N 1
ATOM 1570 C CA . GLY A 1 197 ? 11.100 1.015 9.329 1.00 68.50 197 GLY A CA 1
ATOM 1571 C C . GLY A 1 197 ? 11.050 -0.266 10.170 1.00 68.50 197 GLY A C 1
ATOM 1572 O O . GLY A 1 197 ? 10.349 -0.288 11.182 1.00 68.50 197 GLY A O 1
ATOM 1573 N N . GLN A 1 198 ? 11.779 -1.323 9.796 1.00 65.38 198 GLN A N 1
ATOM 1574 C CA . GLN A 1 198 ? 11.786 -2.603 10.512 1.00 65.38 198 GLN A CA 1
ATOM 1575 C C . GLN A 1 198 ? 13.196 -2.967 10.998 1.00 65.38 198 GLN A C 1
ATOM 1577 O O . GLN A 1 198 ? 13.944 -3.672 10.327 1.00 65.38 198 GLN A O 1
ATOM 1582 N N . GLY A 1 199 ? 13.538 -2.544 12.220 1.00 57.34 199 GLY A N 1
ATOM 1583 C CA . GLY A 1 199 ? 14.834 -2.838 12.855 1.00 57.34 199 GLY A CA 1
ATOM 1584 C C . GLY A 1 199 ? 15.152 -4.331 13.052 1.00 57.34 199 GLY A C 1
ATOM 1585 O O . GLY A 1 199 ? 16.311 -4.674 13.266 1.00 57.34 199 GLY A O 1
ATOM 1586 N N . GLU A 1 200 ? 14.159 -5.223 12.938 1.00 54.12 200 GLU A N 1
ATOM 1587 C CA . GLU A 1 200 ? 14.327 -6.685 13.030 1.00 54.12 200 GLU A CA 1
ATOM 1588 C C . GLU A 1 200 ? 14.422 -7.395 11.664 1.00 54.12 200 GLU A C 1
ATOM 1590 O O . GLU A 1 200 ? 14.777 -8.571 11.603 1.00 54.12 200 GLU A O 1
ATOM 1595 N N . ALA A 1 201 ? 14.182 -6.698 10.545 1.00 55.03 201 ALA A N 1
ATOM 1596 C CA . ALA A 1 201 ? 14.283 -7.261 9.192 1.00 55.03 201 ALA A CA 1
ATOM 1597 C C . ALA A 1 201 ? 15.729 -7.276 8.646 1.00 55.03 201 ALA A C 1
ATOM 1599 O O . ALA A 1 201 ? 15.948 -7.435 7.444 1.00 55.03 201 ALA A O 1
ATOM 1600 N N . SER A 1 202 ? 16.732 -7.136 9.522 1.00 57.38 202 SER A N 1
ATOM 1601 C CA . SER A 1 202 ? 18.131 -6.847 9.169 1.00 57.38 202 SER A CA 1
ATOM 1602 C C . SER A 1 202 ? 18.867 -7.954 8.397 1.00 57.38 202 SER A C 1
ATOM 1604 O O . SER A 1 202 ? 20.051 -7.795 8.112 1.00 57.38 202 SER A O 1
ATOM 1606 N N . ASN A 1 203 ? 18.218 -9.080 8.089 1.00 64.19 203 ASN A N 1
ATOM 1607 C CA . ASN A 1 203 ? 18.849 -10.230 7.434 1.00 64.19 203 ASN A CA 1
ATOM 1608 C C . ASN A 1 203 ? 18.431 -10.409 5.964 1.00 64.19 203 ASN A C 1
ATOM 1610 O O . ASN A 1 203 ? 18.539 -11.507 5.419 1.00 64.19 203 ASN A O 1
ATOM 1614 N N . ILE A 1 204 ? 17.895 -9.365 5.328 1.00 76.31 204 ILE A N 1
ATOM 1615 C CA . ILE A 1 204 ? 17.526 -9.400 3.910 1.00 76.31 204 ILE A CA 1
ATOM 1616 C C . ILE A 1 204 ? 18.665 -8.839 3.071 1.00 76.31 204 ILE A C 1
ATOM 1618 O O . ILE A 1 204 ? 19.122 -7.720 3.293 1.00 76.31 204 ILE A O 1
ATOM 1622 N N . ASP A 1 205 ? 19.095 -9.634 2.094 1.00 79.94 205 ASP A N 1
ATOM 1623 C CA . ASP A 1 205 ? 20.110 -9.225 1.136 1.00 79.94 205 ASP A CA 1
ATOM 1624 C C . ASP A 1 205 ? 19.579 -8.127 0.200 1.00 79.94 205 ASP A C 1
ATOM 1626 O O . ASP A 1 205 ? 18.476 -8.212 -0.355 1.00 79.94 205 ASP A O 1
ATOM 1630 N N . LEU A 1 206 ? 20.397 -7.088 0.048 1.00 82.38 206 LEU A N 1
ATOM 1631 C CA . LEU A 1 206 ? 20.149 -5.904 -0.763 1.00 82.38 206 LEU A CA 1
ATOM 1632 C C . LEU A 1 206 ? 21.084 -5.791 -1.960 1.00 82.38 206 LEU A C 1
ATOM 1634 O O . LEU A 1 206 ? 20.959 -4.820 -2.709 1.00 82.38 206 LEU A O 1
ATOM 1638 N N . SER A 1 207 ? 22.005 -6.738 -2.159 1.00 85.69 207 SER A N 1
ATOM 1639 C CA . SER A 1 207 ? 22.949 -6.696 -3.275 1.00 85.69 207 SER A CA 1
ATOM 1640 C C . SER A 1 207 ? 22.241 -6.455 -4.609 1.00 85.69 207 SER A C 1
ATOM 1642 O O . SER A 1 207 ? 22.669 -5.584 -5.363 1.00 85.69 207 SER A O 1
ATOM 1644 N N . ASP A 1 208 ? 21.099 -7.101 -4.853 1.00 83.31 208 ASP A N 1
ATOM 1645 C CA . ASP A 1 208 ? 20.305 -6.887 -6.068 1.00 83.31 208 ASP A CA 1
ATOM 1646 C C . ASP A 1 208 ? 19.809 -5.443 -6.210 1.00 83.31 208 ASP A C 1
ATOM 1648 O O . ASP A 1 208 ? 19.959 -4.841 -7.272 1.00 83.31 208 ASP A O 1
ATOM 1652 N N . PHE A 1 209 ? 19.248 -4.855 -5.150 1.00 86.75 209 PHE A N 1
ATOM 1653 C CA . PHE A 1 209 ? 18.730 -3.481 -5.175 1.00 86.75 209 PHE A CA 1
ATOM 1654 C C . PHE A 1 209 ? 19.850 -2.458 -5.369 1.00 86.75 209 PHE A C 1
ATOM 1656 O O . PHE A 1 209 ? 19.692 -1.500 -6.123 1.00 86.75 209 PHE A O 1
ATOM 1663 N N . VAL A 1 210 ? 20.994 -2.676 -4.718 1.00 88.31 210 VAL A N 1
ATOM 1664 C CA . VAL A 1 210 ? 22.179 -1.821 -4.846 1.00 88.31 210 VAL A CA 1
ATOM 1665 C C . VAL A 1 210 ? 22.759 -1.911 -6.258 1.00 88.31 210 VAL A C 1
ATOM 1667 O O . VAL A 1 210 ? 23.048 -0.881 -6.863 1.00 88.31 210 VAL A O 1
ATOM 1670 N N . ASN A 1 211 ? 22.874 -3.115 -6.820 1.00 87.50 211 ASN A N 1
ATOM 1671 C CA . ASN A 1 211 ? 23.359 -3.315 -8.186 1.00 87.50 211 ASN A CA 1
ATOM 1672 C C . ASN A 1 211 ? 22.446 -2.633 -9.215 1.00 87.50 211 ASN A C 1
ATOM 1674 O O . ASN A 1 211 ? 22.939 -1.949 -10.111 1.00 87.50 211 ASN A O 1
ATOM 1678 N N . HIS A 1 212 ? 21.124 -2.745 -9.054 1.00 85.00 212 HIS A N 1
ATOM 1679 C CA . HIS A 1 212 ? 20.173 -2.044 -9.919 1.00 85.00 212 HIS A CA 1
ATOM 1680 C C . HIS A 1 212 ? 20.242 -0.527 -9.754 1.00 85.00 212 HIS A C 1
ATOM 1682 O O . HIS A 1 212 ? 20.189 0.191 -10.749 1.00 85.00 212 HIS A O 1
ATOM 1688 N N . LEU A 1 213 ? 20.423 -0.023 -8.529 1.00 86.69 213 LEU A N 1
ATOM 1689 C CA . LEU A 1 213 ? 20.650 1.403 -8.310 1.00 86.69 213 LEU A CA 1
ATOM 1690 C C . LEU A 1 213 ? 21.881 1.880 -9.092 1.00 86.69 213 LEU A C 1
ATOM 1692 O O . LEU A 1 213 ? 21.779 2.851 -9.838 1.00 86.69 213 LEU A O 1
ATOM 1696 N N . TYR A 1 214 ? 23.011 1.171 -9.002 1.00 87.56 214 TYR A N 1
ATOM 1697 C CA . TYR A 1 214 ? 24.214 1.503 -9.774 1.00 87.56 214 TYR A CA 1
ATOM 1698 C C . TYR A 1 214 ? 23.997 1.435 -11.290 1.00 87.56 214 TYR A C 1
ATOM 1700 O O . TYR A 1 214 ? 24.512 2.292 -12.009 1.00 87.56 214 TYR A O 1
ATOM 1708 N N . ALA A 1 215 ? 23.203 0.479 -11.775 1.00 86.12 215 ALA A N 1
ATOM 1709 C CA . ALA A 1 215 ? 22.852 0.379 -13.190 1.00 86.12 215 ALA A CA 1
ATOM 1710 C C . ALA A 1 215 ? 21.983 1.557 -13.675 1.00 86.12 215 ALA A C 1
ATOM 1712 O O . ALA A 1 215 ? 22.115 1.981 -14.819 1.00 86.12 215 ALA A O 1
ATOM 1713 N N . ILE A 1 216 ? 21.131 2.115 -12.807 1.00 83.94 216 ILE A N 1
ATOM 1714 C CA . ILE A 1 216 ? 20.205 3.212 -13.132 1.00 83.94 216 ILE A CA 1
ATOM 1715 C C . ILE A 1 216 ? 20.872 4.600 -13.033 1.00 83.94 216 ILE A C 1
ATOM 1717 O O . ILE A 1 216 ? 20.452 5.529 -13.728 1.00 83.94 216 ILE A O 1
ATOM 1721 N N . ILE A 1 217 ? 21.931 4.758 -12.227 1.00 85.31 217 ILE A N 1
ATOM 1722 C CA . ILE A 1 217 ? 22.630 6.046 -12.036 1.00 85.31 217 ILE A CA 1
ATOM 1723 C C . ILE A 1 217 ? 23.093 6.653 -13.367 1.00 85.31 217 ILE A C 1
ATOM 1725 O O . ILE A 1 217 ? 22.891 7.847 -13.599 1.00 85.31 217 ILE A O 1
ATOM 1729 N N . LEU A 1 218 ? 23.702 5.851 -14.247 1.00 82.56 218 LEU A N 1
ATOM 1730 C CA . LEU A 1 218 ? 24.219 6.349 -15.522 1.00 82.56 218 LEU A CA 1
ATOM 1731 C C . LEU A 1 218 ? 23.086 6.808 -16.467 1.00 82.56 218 LEU A C 1
ATOM 1733 O O . LEU A 1 218 ? 23.134 7.968 -16.881 1.00 82.56 218 LEU A O 1
ATOM 1737 N N . PRO A 1 219 ? 22.044 5.999 -16.756 1.00 80.94 219 PRO A N 1
ATOM 1738 C CA . PRO A 1 219 ? 20.866 6.439 -17.509 1.00 80.94 219 PRO A CA 1
ATOM 1739 C C . PRO A 1 219 ? 20.234 7.721 -16.964 1.00 80.94 219 PRO A C 1
ATOM 1741 O O . PRO A 1 219 ? 19.994 8.654 -17.724 1.00 80.94 219 PRO A O 1
ATOM 1744 N N . ILE A 1 220 ? 20.036 7.807 -15.644 1.00 80.81 220 ILE A N 1
ATOM 1745 C CA . ILE A 1 220 ? 19.458 8.991 -14.997 1.00 80.81 220 ILE A CA 1
ATOM 1746 C C . ILE A 1 220 ? 20.325 10.233 -15.218 1.00 80.81 220 ILE A C 1
ATOM 1748 O O . ILE A 1 220 ? 19.801 11.299 -15.534 1.00 80.81 220 ILE A O 1
ATOM 1752 N N . SER A 1 221 ? 21.649 10.111 -15.082 1.00 82.38 221 SER A N 1
ATOM 1753 C CA . SER A 1 221 ? 22.568 11.249 -15.235 1.00 82.38 221 SER A CA 1
ATOM 1754 C C . SER A 1 221 ? 22.553 11.869 -16.636 1.00 82.38 221 SER A C 1
ATOM 1756 O O . SER A 1 221 ? 22.922 13.030 -16.804 1.00 82.38 221 SER A O 1
ATOM 1758 N N . LEU A 1 222 ? 22.103 11.105 -17.635 1.00 80.56 222 LEU A N 1
ATOM 1759 C CA . LEU A 1 222 ? 22.015 11.521 -19.031 1.00 80.56 222 LEU A CA 1
ATOM 1760 C C . LEU A 1 222 ? 20.607 12.018 -19.409 1.00 80.56 222 LEU A C 1
ATOM 1762 O O . LEU A 1 222 ? 20.402 12.441 -20.545 1.00 80.56 222 LEU A O 1
ATOM 1766 N N . MET A 1 223 ? 19.643 11.993 -18.479 1.00 75.12 223 MET A N 1
ATOM 1767 C CA . MET A 1 223 ? 18.257 12.408 -18.704 1.00 75.12 223 MET A CA 1
ATOM 1768 C C . MET A 1 223 ? 17.994 13.839 -18.195 1.00 75.12 223 MET A C 1
ATOM 1770 O O . MET A 1 223 ? 17.834 14.045 -16.992 1.00 75.12 223 MET A O 1
ATOM 1774 N N . PRO A 1 224 ? 17.863 14.842 -19.085 1.00 68.12 224 PRO A N 1
ATOM 1775 C CA . PRO A 1 224 ? 17.543 16.217 -18.686 1.00 68.12 224 PRO A CA 1
ATOM 1776 C C . PRO A 1 224 ? 16.101 16.386 -18.167 1.00 68.12 224 PRO A C 1
ATOM 1778 O O . PRO A 1 224 ? 15.847 17.282 -17.366 1.00 68.12 224 PRO A O 1
ATOM 1781 N N . GLN A 1 225 ? 15.186 15.490 -18.559 1.00 63.09 225 GLN A N 1
ATOM 1782 C CA . GLN A 1 225 ? 13.746 15.542 -18.251 1.00 63.09 225 GLN A CA 1
ATOM 1783 C C . GLN A 1 225 ? 13.390 15.004 -16.850 1.00 63.09 225 GLN A C 1
ATOM 1785 O O . GLN A 1 225 ? 12.219 14.913 -16.498 1.00 63.09 225 GLN A O 1
ATOM 1790 N N . ILE A 1 226 ? 14.370 14.584 -16.037 1.00 63.28 226 ILE A N 1
ATOM 1791 C CA . ILE A 1 226 ? 14.090 13.941 -14.738 1.00 63.28 226 ILE A CA 1
ATOM 1792 C C . ILE A 1 226 ? 13.384 14.873 -13.741 1.00 63.28 226 ILE A C 1
ATOM 1794 O O . ILE A 1 226 ? 12.706 14.414 -12.825 1.00 63.28 226 ILE A O 1
ATOM 1798 N N . ASN A 1 227 ? 13.544 16.183 -13.927 1.00 64.44 227 ASN A N 1
ATOM 1799 C CA . ASN A 1 227 ? 12.908 17.203 -13.100 1.00 64.44 227 ASN A CA 1
ATOM 1800 C C . ASN A 1 227 ? 11.539 17.642 -13.635 1.00 64.44 227 ASN A C 1
ATOM 1802 O O . ASN A 1 227 ? 10.887 18.469 -12.993 1.00 64.44 227 ASN A O 1
ATOM 1806 N N . ASP A 1 228 ? 11.107 17.130 -14.790 1.00 65.62 228 ASP A N 1
ATOM 1807 C CA . ASP A 1 228 ? 9.814 17.501 -15.344 1.00 65.62 228 ASP A CA 1
ATOM 1808 C C . ASP A 1 228 ? 8.684 16.888 -14.504 1.00 65.62 228 ASP A C 1
ATOM 1810 O O . ASP A 1 228 ? 8.765 15.731 -14.073 1.00 65.62 228 ASP A O 1
ATOM 1814 N N . PRO A 1 229 ? 7.606 17.647 -14.242 1.00 55.28 229 PRO A N 1
ATOM 1815 C CA . PRO A 1 229 ? 6.444 17.102 -13.562 1.00 55.28 229 PRO A CA 1
ATOM 1816 C C . PRO A 1 229 ? 5.856 15.941 -14.385 1.00 55.28 229 PRO A C 1
ATOM 1818 O O . PRO A 1 229 ? 5.844 16.010 -15.618 1.00 55.28 229 PRO A O 1
ATOM 1821 N N . PRO A 1 230 ? 5.344 14.876 -13.735 1.00 55.28 230 PRO A N 1
ATOM 1822 C CA . PRO A 1 230 ? 4.816 13.715 -14.441 1.00 55.28 230 PRO A CA 1
ATOM 1823 C C . PRO A 1 230 ? 3.716 14.143 -15.427 1.00 55.28 230 PRO A C 1
ATOM 1825 O O . PRO A 1 230 ? 2.845 14.936 -15.052 1.00 55.28 230 PRO A O 1
ATOM 1828 N N . PRO A 1 231 ? 3.722 13.637 -16.675 1.00 49.50 231 PRO A N 1
ATOM 1829 C CA . PRO A 1 231 ? 2.734 14.026 -17.669 1.00 49.50 231 PRO A CA 1
ATOM 1830 C C . PRO A 1 231 ? 1.345 13.586 -17.204 1.00 49.50 231 PRO A C 1
ATOM 1832 O O . PRO A 1 231 ? 1.054 12.395 -17.080 1.00 49.50 231 PRO A O 1
ATOM 1835 N N . THR A 1 232 ? 0.468 14.555 -16.957 1.00 46.06 232 THR A N 1
ATOM 1836 C CA . THR A 1 232 ? -0.941 14.328 -16.637 1.00 46.06 232 THR A CA 1
ATOM 1837 C C . THR A 1 232 ? -1.666 13.840 -17.893 1.00 46.06 232 THR A C 1
ATOM 1839 O O . THR A 1 232 ? -2.285 14.606 -18.627 1.00 46.06 232 THR A O 1
ATOM 1842 N N . LYS A 1 233 ? -1.584 12.536 -18.186 1.00 45.25 233 LYS A N 1
ATOM 1843 C CA . LYS A 1 233 ? -2.371 11.898 -19.253 1.00 45.25 233 LYS A CA 1
ATOM 1844 C C . LYS A 1 233 ? -3.839 11.805 -18.819 1.00 45.25 233 LYS A C 1
ATOM 1846 O O . LYS A 1 233 ? -4.313 10.743 -18.430 1.00 45.25 233 LYS A O 1
ATOM 1851 N N . PHE A 1 234 ? -4.564 12.920 -18.867 1.00 42.25 234 PHE A N 1
ATOM 1852 C CA . PHE A 1 234 ? -6.017 12.934 -18.717 1.00 42.25 234 PHE A CA 1
ATOM 1853 C C . PHE A 1 234 ? -6.677 13.408 -20.009 1.00 42.25 234 PHE A C 1
ATOM 1855 O O . PHE A 1 234 ? -6.869 14.599 -20.238 1.00 42.25 234 PHE A O 1
ATOM 1862 N N . THR A 1 235 ? -7.063 12.454 -20.851 1.00 35.69 235 THR A N 1
ATOM 1863 C CA . THR A 1 235 ? -8.035 12.671 -21.922 1.00 35.69 235 THR A CA 1
ATOM 1864 C C . THR A 1 235 ? -9.391 12.171 -21.431 1.00 35.69 235 THR A C 1
ATOM 1866 O O . THR A 1 235 ? -9.758 11.010 -21.595 1.00 35.69 235 THR A O 1
ATOM 1869 N N . SER A 1 236 ? -10.168 13.047 -20.791 1.00 38.16 236 SER A N 1
ATOM 1870 C CA . SER A 1 236 ? -11.597 12.772 -20.628 1.00 38.16 236 SER A CA 1
ATOM 1871 C C . SER A 1 236 ? -12.279 12.964 -21.977 1.00 38.16 236 SER A C 1
ATOM 1873 O O . SER A 1 236 ? -12.637 14.074 -22.358 1.00 38.16 236 SER A O 1
ATOM 1875 N N . ASN A 1 237 ? -12.502 11.873 -22.707 1.00 37.06 237 ASN A N 1
ATOM 1876 C CA . ASN A 1 237 ? -13.482 11.865 -23.791 1.00 37.06 237 ASN A CA 1
ATOM 1877 C C . ASN A 1 237 ? -14.896 11.878 -23.189 1.00 37.06 237 ASN A C 1
ATOM 1879 O O . ASN A 1 237 ? -15.644 10.910 -23.278 1.00 37.06 237 ASN A O 1
ATOM 1883 N N . HIS A 1 238 ? -15.272 12.993 -22.564 1.00 40.69 238 HIS A N 1
ATOM 1884 C CA . HIS A 1 238 ? -16.675 13.332 -22.377 1.00 40.69 238 HIS A CA 1
ATOM 1885 C C . HIS A 1 238 ? -17.111 14.125 -23.609 1.00 40.69 238 HIS A C 1
ATOM 1887 O O . HIS A 1 238 ? -17.040 15.353 -23.642 1.00 40.69 238 HIS A O 1
ATOM 1893 N N . GLN A 1 239 ? -17.557 13.416 -24.650 1.00 39.50 239 GLN A N 1
ATOM 1894 C CA . GLN A 1 239 ? -18.409 14.029 -25.663 1.00 39.50 239 GLN A CA 1
ATOM 1895 C C . GLN A 1 239 ? -19.697 14.468 -24.963 1.00 39.50 239 GLN A C 1
ATOM 1897 O O . GLN A 1 239 ? -20.597 13.673 -24.711 1.00 39.50 239 GLN A O 1
ATOM 1902 N N . ILE A 1 240 ? -19.758 15.746 -24.599 1.00 37.22 240 ILE A N 1
ATOM 1903 C CA . ILE A 1 240 ? -21.008 16.404 -24.247 1.00 37.22 240 ILE A CA 1
ATOM 1904 C C . ILE A 1 240 ? -21.785 16.503 -25.558 1.00 37.22 240 ILE A C 1
ATOM 1906 O O . ILE A 1 240 ? -21.500 17.360 -26.396 1.00 37.22 240 ILE A O 1
ATOM 1910 N N . SER A 1 241 ? -22.737 15.593 -25.765 1.00 38.91 241 SER A N 1
ATOM 1911 C CA . SER A 1 241 ? -23.772 15.769 -26.778 1.00 38.91 241 SER A CA 1
ATOM 1912 C C . SER A 1 241 ? -24.466 17.099 -26.486 1.00 38.91 241 SER A C 1
ATOM 1914 O O . SER A 1 241 ? -25.092 17.272 -25.438 1.00 38.91 241 SER A O 1
ATOM 1916 N N . LYS A 1 242 ? -24.269 18.065 -27.383 1.00 35.62 242 LYS A N 1
ATOM 1917 C CA . LYS A 1 242 ? -24.878 19.395 -27.335 1.00 35.62 242 LYS A CA 1
ATOM 1918 C C . LYS A 1 242 ? -26.402 19.229 -27.190 1.00 35.62 242 LYS A C 1
ATOM 1920 O O . LYS A 1 242 ? -26.958 18.405 -27.913 1.00 35.62 242 LYS A O 1
ATOM 1925 N N . PRO A 1 243 ? -27.084 19.956 -26.290 1.00 40.75 243 PRO A N 1
ATOM 1926 C CA . PRO A 1 243 ? -28.538 19.885 -26.218 1.00 40.75 243 PRO A CA 1
ATOM 1927 C C . PRO A 1 243 ? -29.126 20.438 -27.521 1.00 40.75 243 PRO A C 1
ATOM 1929 O O . PRO A 1 243 ? -28.744 21.530 -27.955 1.00 40.75 243 PRO A O 1
ATOM 1932 N N . GLU A 1 244 ? -30.011 19.666 -28.154 1.00 46.47 244 GLU A N 1
ATOM 1933 C CA . GLU A 1 244 ? -30.794 20.107 -29.309 1.00 46.47 244 GLU A CA 1
ATOM 1934 C C . GLU A 1 244 ? -31.530 21.403 -28.949 1.00 46.47 244 GLU A C 1
ATOM 1936 O O . GLU A 1 244 ? -32.208 21.510 -27.924 1.00 46.47 244 GLU A O 1
ATOM 1941 N N . SER A 1 245 ? -31.315 22.429 -29.768 1.00 48.97 245 SER A N 1
ATOM 1942 C CA . SER A 1 245 ? -31.954 23.728 -29.612 1.00 48.97 245 SER A CA 1
ATOM 1943 C C . SER A 1 245 ? -33.429 23.601 -29.985 1.00 48.97 245 SER A C 1
ATOM 1945 O O . SER A 1 245 ? -33.759 23.094 -31.051 1.00 48.97 245 SER A O 1
ATOM 1947 N N . ILE A 1 246 ? -34.314 24.141 -29.145 1.00 53.72 246 ILE A N 1
ATOM 1948 C CA . ILE A 1 246 ? -35.782 24.179 -29.323 1.00 53.72 246 ILE A CA 1
ATOM 1949 C C . ILE A 1 246 ? -36.210 24.937 -30.608 1.00 53.72 246 ILE A C 1
ATOM 1951 O O . ILE A 1 246 ? -37.384 24.968 -30.960 1.00 53.72 246 ILE A O 1
ATOM 1955 N N . ALA A 1 247 ? -35.266 25.517 -31.353 1.00 51.72 247 ALA A N 1
ATOM 1956 C CA . ALA A 1 247 ? -35.516 26.164 -32.638 1.00 51.72 247 ALA A CA 1
ATOM 1957 C C . ALA A 1 247 ? -35.864 25.195 -33.791 1.00 51.72 247 ALA A C 1
ATOM 1959 O O . ALA A 1 247 ? -36.388 25.667 -34.792 1.00 51.72 247 ALA A O 1
ATOM 1960 N N . ASP A 1 248 ? -35.636 23.883 -33.646 1.00 50.50 248 ASP A N 1
ATOM 1961 C CA . ASP A 1 248 ? -35.936 22.887 -34.695 1.00 50.50 248 ASP A CA 1
ATOM 1962 C C . ASP A 1 248 ? -37.264 22.118 -34.466 1.00 50.50 248 ASP A C 1
ATOM 1964 O O . ASP A 1 248 ? -37.537 21.126 -35.140 1.00 50.50 248 ASP A O 1
ATOM 1968 N N . MET A 1 249 ? -38.106 22.555 -33.516 1.00 52.78 249 MET A N 1
ATOM 1969 C CA . MET A 1 249 ? -39.417 21.943 -33.203 1.00 52.78 249 MET A CA 1
ATOM 1970 C C . MET A 1 249 ? -40.627 22.882 -33.403 1.00 52.78 249 MET A C 1
ATOM 1972 O O . MET A 1 249 ? -41.687 22.663 -32.811 1.00 52.78 249 MET A O 1
ATOM 1976 N N . LEU A 1 250 ? -40.495 23.906 -34.250 1.00 42.12 250 LEU A N 1
ATOM 1977 C CA . LEU A 1 250 ? -41.611 24.704 -34.783 1.00 42.12 250 LEU A CA 1
ATOM 1978 C C . LEU A 1 250 ? -41.500 24.801 -36.304 1.00 42.12 250 LEU A C 1
ATOM 1980 O O . LEU A 1 250 ? -42.569 24.783 -36.953 1.00 42.12 250 LEU A O 1
#